Protein AF-A0A3S9P0Z6-F1 (afdb_monomer_lite)

Structure (mmCIF, N/CA/C/O backbone):
data_AF-A0A3S9P0Z6-F1
#
_entry.id   AF-A0A3S9P0Z6-F1
#
loop_
_atom_site.group_PDB
_atom_site.id
_atom_site.type_symbol
_atom_site.label_atom_id
_atom_site.label_alt_id
_atom_site.label_comp_id
_atom_site.label_asym_id
_atom_site.label_entity_id
_atom_site.label_seq_id
_atom_site.pdbx_PDB_ins_code
_atom_site.Cartn_x
_atom_site.Cartn_y
_atom_site.Cartn_z
_atom_site.occupancy
_atom_site.B_iso_or_equiv
_atom_site.auth_seq_id
_atom_site.auth_comp_id
_atom_site.auth_asym_id
_atom_site.auth_atom_id
_atom_site.pdbx_PDB_model_num
ATOM 1 N N . MET A 1 1 ? -30.992 -11.857 4.252 1.00 46.72 1 MET A N 1
ATOM 2 C CA . MET A 1 1 ? -29.713 -12.527 4.585 1.00 46.72 1 MET A CA 1
ATOM 3 C C . MET A 1 1 ? -29.341 -12.152 6.008 1.00 46.72 1 MET A C 1
ATOM 5 O O . MET A 1 1 ? -29.498 -10.990 6.354 1.00 46.72 1 MET A O 1
ATOM 9 N N . LYS A 1 2 ? -28.916 -13.111 6.837 1.00 59.09 2 LYS A N 1
ATOM 10 C CA . LYS A 1 2 ? -28.433 -12.831 8.198 1.00 59.09 2 LYS A CA 1
ATOM 11 C C . LYS A 1 2 ? -27.080 -12.110 8.064 1.00 59.09 2 LYS A C 1
ATOM 13 O O . LYS A 1 2 ? -26.206 -12.653 7.391 1.00 59.09 2 LYS A O 1
ATOM 18 N N . ARG A 1 3 ? -26.942 -10.884 8.590 1.00 75.12 3 ARG A N 1
ATOM 19 C CA . ARG A 1 3 ? -25.636 -10.195 8.650 1.00 75.12 3 ARG A CA 1
ATOM 20 C C . ARG A 1 3 ? -24.713 -11.039 9.544 1.00 75.12 3 ARG A C 1
ATOM 22 O O . ARG A 1 3 ? -25.171 -11.514 10.582 1.00 75.12 3 ARG A O 1
ATOM 29 N N . LEU A 1 4 ? -23.486 -11.295 9.087 1.00 81.25 4 LEU A N 1
ATOM 30 C CA . LEU A 1 4 ? -22.470 -12.013 9.868 1.00 81.25 4 LEU A CA 1
ATOM 31 C C . LEU A 1 4 ? -22.015 -11.133 11.043 1.00 81.25 4 LEU A C 1
ATOM 33 O O . LEU A 1 4 ? -22.066 -9.906 10.930 1.00 81.25 4 LEU A O 1
ATOM 37 N N . SER A 1 5 ? -21.583 -11.738 12.151 1.00 88.69 5 SER A N 1
ATOM 38 C CA . SER A 1 5 ? -20.959 -10.992 13.255 1.00 88.69 5 SER A CA 1
ATOM 39 C C . SER A 1 5 ? -19.540 -10.532 12.890 1.00 88.69 5 SER A C 1
ATOM 41 O O . SER A 1 5 ? -18.918 -11.080 11.978 1.00 88.69 5 SER A O 1
ATOM 43 N N . ILE A 1 6 ? -18.998 -9.553 13.625 1.00 89.06 6 ILE A N 1
ATOM 44 C CA . ILE A 1 6 ? -17.610 -9.083 13.452 1.00 89.06 6 ILE A CA 1
ATOM 45 C C . ILE A 1 6 ? -16.616 -10.253 13.584 1.00 89.06 6 ILE A C 1
ATOM 47 O O . ILE A 1 6 ? -15.735 -10.414 12.745 1.00 89.06 6 ILE A O 1
ATOM 51 N N . GLU A 1 7 ? -16.808 -11.136 14.564 1.00 87.81 7 GLU A N 1
ATOM 52 C CA . GLU A 1 7 ? -15.971 -12.326 14.789 1.00 87.81 7 GLU A CA 1
ATOM 53 C C . GLU A 1 7 ? -15.993 -13.307 13.599 1.00 87.81 7 GLU A C 1
ATOM 55 O O . GLU A 1 7 ? -14.957 -13.840 13.179 1.00 87.81 7 GLU A O 1
ATOM 60 N N . GLU A 1 8 ? -17.173 -13.532 13.009 1.00 89.00 8 GLU A N 1
ATOM 61 C CA . GLU A 1 8 ? -17.331 -14.384 11.826 1.00 89.00 8 GLU A CA 1
ATOM 62 C C . GLU A 1 8 ? -16.650 -13.772 10.595 1.00 89.00 8 GLU A C 1
ATOM 64 O O . GLU A 1 8 ? -16.082 -14.501 9.772 1.00 89.00 8 GLU A O 1
ATOM 69 N N . LEU A 1 9 ? -16.704 -12.445 10.457 1.00 91.00 9 LEU A N 1
ATOM 70 C CA . LEU A 1 9 ? -16.040 -11.711 9.381 1.00 91.00 9 LEU A CA 1
ATOM 71 C C . LEU A 1 9 ? -14.514 -11.759 9.530 1.00 91.00 9 LEU A C 1
ATOM 73 O O . LEU A 1 9 ? -13.824 -12.059 8.552 1.00 91.00 9 LEU A O 1
ATOM 77 N N . LEU A 1 10 ? -13.993 -11.573 10.746 1.00 88.75 10 LEU A N 1
ATOM 78 C CA . LEU A 1 10 ? -12.562 -11.676 11.053 1.00 88.75 10 LEU A CA 1
ATOM 79 C C . LEU A 1 10 ? -12.011 -13.074 10.768 1.00 88.75 10 LEU A C 1
ATOM 81 O O . LEU A 1 10 ? -10.985 -13.211 10.102 1.00 88.75 10 LEU A O 1
ATOM 85 N N . THR A 1 11 ? -12.730 -14.123 11.176 1.00 90.00 11 THR A N 1
ATOM 86 C CA . THR A 1 11 ? -12.340 -15.519 10.899 1.00 90.00 11 THR A CA 1
ATOM 87 C C . THR A 1 11 ? -12.231 -15.788 9.395 1.00 90.00 11 THR A C 1
ATOM 89 O O . THR A 1 11 ? -11.382 -16.556 8.940 1.00 90.00 11 THR A O 1
ATOM 92 N N . LYS A 1 12 ? -13.072 -15.119 8.599 1.00 90.44 12 LYS A N 1
ATOM 93 C CA . LYS A 1 12 ? -13.078 -15.203 7.134 1.00 90.44 12 LYS A CA 1
ATOM 94 C C . LYS A 1 12 ? -12.137 -14.200 6.457 1.00 90.44 12 LYS A C 1
ATOM 96 O O . LYS A 1 12 ? -12.118 -14.167 5.230 1.00 90.44 12 LYS A O 1
ATOM 101 N N . LYS A 1 13 ? -11.370 -13.411 7.221 1.00 89.38 13 LYS A N 1
ATOM 102 C CA . LYS A 1 13 ? -10.483 -12.339 6.732 1.00 89.38 13 LYS A CA 1
ATOM 103 C C . LYS A 1 13 ? -11.202 -11.310 5.851 1.00 89.38 13 LYS A C 1
ATOM 105 O O . LYS A 1 13 ? -10.623 -10.762 4.920 1.00 89.38 13 LYS A O 1
ATOM 110 N N . LYS A 1 14 ? -12.483 -11.061 6.128 1.00 91.25 14 LYS A N 1
ATOM 111 C CA . LYS A 1 14 ? -13.315 -10.089 5.407 1.00 91.25 14 LYS A CA 1
ATOM 112 C C . LYS A 1 14 ? -13.169 -8.703 6.036 1.00 91.25 14 LYS A C 1
ATOM 114 O O . LYS A 1 14 ? -14.124 -8.174 6.595 1.00 91.25 14 LYS A O 1
ATOM 119 N N . TYR A 1 15 ? -11.959 -8.149 5.985 1.00 93.25 15 TYR A N 1
ATOM 120 C CA . TYR A 1 15 ? -11.624 -6.899 6.676 1.00 93.25 15 TYR A CA 1
ATOM 121 C C . TYR A 1 15 ? -12.462 -5.710 6.187 1.00 93.25 15 TYR A C 1
ATOM 123 O O . TYR A 1 15 ? -12.941 -4.942 7.013 1.00 93.25 15 TYR A O 1
ATOM 131 N N . ASP A 1 16 ? -12.733 -5.611 4.881 1.00 92.00 16 ASP A N 1
ATOM 132 C CA . ASP A 1 16 ? -13.570 -4.537 4.319 1.00 92.00 16 ASP A CA 1
ATOM 133 C C . ASP A 1 16 ? -15.003 -4.570 4.875 1.00 92.00 16 ASP A C 1
ATOM 135 O O . ASP A 1 16 ? -15.587 -3.535 5.181 1.00 92.00 16 ASP A O 1
ATOM 139 N N . GLU A 1 17 ? -15.569 -5.767 5.066 1.00 93.25 17 GLU A N 1
ATOM 140 C CA . GLU A 1 17 ? -16.905 -5.915 5.656 1.00 93.25 17 GLU A CA 1
ATOM 141 C C . GLU A 1 17 ? -16.910 -5.529 7.142 1.00 93.25 17 GLU A C 1
ATOM 143 O O . GLU A 1 17 ? -17.894 -4.963 7.610 1.00 93.25 17 GLU A O 1
ATOM 148 N N . VAL A 1 18 ? -15.826 -5.801 7.883 1.00 94.38 18 VAL A N 1
ATOM 149 C CA . VAL A 1 18 ? -15.688 -5.360 9.284 1.00 94.38 18 VAL A CA 1
ATOM 150 C C . VAL A 1 18 ? -15.632 -3.837 9.366 1.00 94.38 18 VAL A C 1
ATOM 152 O O . VAL A 1 18 ? -16.352 -3.254 10.173 1.00 94.38 18 VAL A O 1
ATOM 155 N N . ILE A 1 19 ? -14.824 -3.208 8.509 1.00 95.00 19 ILE A N 1
ATOM 156 C CA . ILE A 1 19 ? -14.682 -1.749 8.433 1.00 95.00 19 ILE A CA 1
ATOM 157 C C . ILE A 1 19 ? -16.044 -1.102 8.172 1.00 95.00 19 ILE A C 1
ATOM 159 O O . ILE A 1 19 ? -16.472 -0.277 8.971 1.00 95.00 19 ILE A O 1
ATOM 163 N N . ILE A 1 20 ? -16.777 -1.556 7.147 1.00 93.88 20 ILE A N 1
ATOM 164 C CA . ILE A 1 20 ? -18.112 -1.026 6.816 1.00 93.88 20 ILE A CA 1
ATOM 165 C C . ILE A 1 20 ? -19.078 -1.157 8.000 1.00 93.88 20 ILE A C 1
ATOM 167 O O . ILE A 1 20 ? -19.847 -0.242 8.280 1.00 93.88 20 ILE A O 1
ATOM 171 N N . VAL A 1 21 ? -19.067 -2.294 8.704 1.00 94.50 21 VAL A N 1
ATOM 172 C CA . VAL A 1 21 ? -19.956 -2.511 9.855 1.00 94.50 21 VAL A CA 1
ATOM 173 C C . VAL A 1 21 ? -19.647 -1.542 10.997 1.00 94.50 21 VAL A C 1
ATOM 175 O O . VAL A 1 21 ? -20.582 -1.045 11.622 1.00 94.50 21 VAL A O 1
ATOM 178 N N . LEU A 1 22 ? -18.370 -1.288 11.285 1.00 94.31 22 LEU A N 1
ATOM 179 C CA . LEU A 1 22 ? -17.960 -0.395 12.372 1.00 94.31 22 LEU A CA 1
ATOM 180 C C . LEU A 1 22 ? -18.148 1.083 12.001 1.00 94.31 22 LEU A C 1
ATOM 182 O O . LEU A 1 22 ? -18.655 1.842 12.825 1.00 94.31 22 LEU A O 1
ATOM 186 N N . GLU A 1 23 ? -17.883 1.462 10.749 1.00 93.31 23 GLU A N 1
ATOM 187 C CA . GLU A 1 23 ? -18.211 2.786 10.199 1.00 93.31 23 GLU A CA 1
ATOM 188 C C . GLU A 1 23 ? -19.712 3.078 10.287 1.00 93.31 23 GLU A C 1
ATOM 190 O O . GLU A 1 23 ? -20.112 4.083 10.872 1.00 93.31 23 GLU A O 1
ATOM 195 N N . GLU A 1 24 ? -20.564 2.153 9.820 1.00 92.94 24 GLU A N 1
ATOM 196 C CA . GLU A 1 24 ? -22.025 2.301 9.891 1.00 92.94 24 GLU A CA 1
ATOM 197 C C . GLU A 1 24 ? -22.537 2.498 11.327 1.00 92.94 24 GLU A C 1
ATOM 199 O O . GLU A 1 24 ? -23.604 3.088 11.515 1.00 92.94 24 GLU A O 1
ATOM 204 N N . ARG A 1 25 ? -21.844 1.947 12.332 1.00 91.69 25 ARG A N 1
ATOM 205 C CA . ARG A 1 25 ? -22.223 2.084 13.745 1.00 91.69 25 ARG A CA 1
ATOM 206 C C . ARG A 1 25 ? -21.879 3.464 14.277 1.00 91.69 25 ARG A C 1
ATOM 208 O O . ARG A 1 25 ? -22.750 4.100 14.869 1.00 91.69 25 ARG A O 1
ATOM 215 N N . VAL A 1 26 ? -20.667 3.951 14.012 1.00 89.31 26 VAL A N 1
ATOM 216 C CA . VAL A 1 26 ? -20.268 5.316 14.384 1.00 89.31 26 VAL A CA 1
ATOM 217 C C . VAL A 1 26 ? -21.158 6.352 13.693 1.00 89.31 26 VAL A C 1
ATOM 219 O O . VAL A 1 26 ? -21.658 7.256 14.359 1.00 89.31 26 VAL A O 1
ATOM 222 N N . ASP A 1 27 ? -21.467 6.169 12.406 1.00 89.38 27 ASP A N 1
ATOM 223 C CA . ASP A 1 27 ? -22.361 7.060 11.646 1.00 89.38 27 ASP A CA 1
ATOM 224 C C . ASP A 1 27 ? -23.789 7.117 12.216 1.00 89.38 27 ASP A C 1
ATOM 226 O O . ASP A 1 27 ? -24.501 8.113 12.064 1.00 89.38 27 ASP A O 1
ATOM 230 N N . LYS A 1 28 ? -24.227 6.046 12.885 1.00 92.44 28 LYS A N 1
ATOM 231 C CA . LYS A 1 28 ? -25.521 5.967 13.582 1.00 92.44 28 LYS A CA 1
ATOM 232 C C . LYS A 1 28 ? -25.440 6.379 15.050 1.00 92.44 28 LYS A C 1
ATOM 234 O O . LYS A 1 28 ? -26.447 6.265 15.750 1.00 92.44 28 LYS A O 1
ATOM 239 N N . PHE A 1 29 ? -24.289 6.873 15.505 1.00 86.75 29 PHE A N 1
ATOM 240 C CA . PHE A 1 29 ? -24.013 7.215 16.901 1.00 86.75 29 PHE A CA 1
ATOM 241 C C . PHE A 1 29 ? -24.215 6.030 17.861 1.00 86.75 29 PHE A C 1
ATOM 243 O O . PHE A 1 29 ? -24.577 6.210 19.025 1.00 86.75 29 PHE A O 1
ATOM 250 N N . GLU A 1 30 ? -24.016 4.803 17.374 1.00 90.25 30 GLU A N 1
ATOM 251 C CA . GLU A 1 30 ? -23.982 3.615 18.220 1.00 90.25 30 GLU A CA 1
ATOM 252 C C . GLU A 1 30 ? -22.643 3.552 18.965 1.00 90.25 30 GLU A C 1
ATOM 254 O O . GLU A 1 30 ? -21.597 3.900 18.420 1.00 90.25 30 GLU A O 1
ATOM 259 N N . THR A 1 31 ? -22.662 3.081 20.214 1.00 87.00 31 THR A N 1
ATOM 260 C CA . THR A 1 31 ? -21.440 2.930 21.010 1.00 87.00 31 THR A CA 1
ATOM 261 C C . THR A 1 31 ? -20.522 1.888 20.376 1.00 87.00 31 THR A C 1
ATOM 263 O O . THR A 1 31 ? -20.958 0.765 20.113 1.00 87.00 31 THR A O 1
ATOM 266 N N . VAL A 1 32 ? -19.258 2.251 20.171 1.00 90.50 32 VAL A N 1
ATOM 267 C CA . VAL A 1 32 ? -18.161 1.362 19.772 1.00 90.50 32 VAL A CA 1
ATOM 268 C C . VAL A 1 32 ? -17.174 1.340 20.932 1.00 90.50 32 VAL A C 1
ATOM 270 O O . VAL A 1 32 ? -16.767 2.397 21.404 1.00 90.50 32 VAL A O 1
ATOM 273 N N . ASN A 1 33 ? -16.858 0.158 21.455 1.00 91.38 33 ASN A N 1
ATOM 274 C CA . ASN A 1 33 ? -15.933 0.043 22.589 1.00 91.38 33 ASN A CA 1
ATOM 275 C C . ASN A 1 33 ? -14.467 -0.012 22.118 1.00 91.38 33 ASN A C 1
ATOM 277 O O . ASN A 1 33 ? -14.196 -0.161 20.924 1.00 91.38 33 ASN A O 1
ATOM 281 N N . LEU A 1 34 ? -13.512 0.075 23.051 1.00 91.69 34 LEU A N 1
ATOM 282 C CA . LEU A 1 34 ? -12.088 0.020 22.710 1.00 91.69 34 LEU A CA 1
ATOM 283 C C . LEU A 1 34 ? -11.703 -1.235 21.917 1.00 91.69 34 LEU A C 1
ATOM 285 O O . LEU A 1 34 ? -10.975 -1.127 20.937 1.00 91.69 34 LEU A O 1
ATOM 289 N N . GLU A 1 35 ? -12.188 -2.420 22.293 1.00 92.81 35 GLU A N 1
ATOM 290 C CA . GLU A 1 35 ? -11.864 -3.662 21.577 1.00 92.81 35 GLU A CA 1
ATOM 291 C C . GLU A 1 35 ? -12.298 -3.594 20.104 1.00 92.81 35 GLU A C 1
ATOM 293 O O . GLU A 1 35 ? -11.546 -3.979 19.208 1.00 92.81 35 GLU A O 1
ATOM 298 N N . GLU A 1 36 ? -13.473 -3.030 19.837 1.00 94.00 36 GLU A N 1
ATOM 299 C CA . GLU A 1 36 ? -13.983 -2.818 18.487 1.00 94.00 36 GLU A CA 1
ATOM 300 C C . GLU A 1 36 ? -13.159 -1.779 17.713 1.00 94.00 36 GLU A C 1
ATOM 302 O O . GLU A 1 36 ? -12.860 -2.005 16.539 1.00 94.00 36 GLU A O 1
ATOM 307 N N . PHE A 1 37 ? -12.708 -0.695 18.353 1.00 95.44 37 PHE A N 1
ATOM 308 C CA . PHE A 1 37 ? -11.775 0.256 17.734 1.00 95.44 37 PHE A CA 1
ATOM 309 C C . PHE A 1 37 ? -10.425 -0.384 17.389 1.00 95.44 37 PHE A C 1
ATOM 311 O O . PHE A 1 37 ? -9.889 -0.153 16.304 1.00 95.44 37 PHE A O 1
ATOM 318 N N . LEU A 1 38 ? -9.885 -1.226 18.272 1.00 95.44 38 LEU A N 1
ATOM 319 C CA . LEU A 1 38 ? -8.632 -1.943 18.027 1.00 95.44 38 LEU A CA 1
ATOM 320 C C . LEU A 1 38 ? -8.776 -2.952 16.879 1.00 95.44 38 LEU A C 1
ATOM 322 O O . LEU A 1 38 ? -7.898 -3.048 16.019 1.00 95.44 38 LEU A O 1
ATOM 326 N N . ILE A 1 39 ? -9.905 -3.667 16.815 1.00 96.00 39 ILE A N 1
ATOM 327 C CA . ILE A 1 39 ? -10.247 -4.545 15.687 1.00 96.00 39 ILE A CA 1
ATOM 328 C C . ILE A 1 39 ? -10.315 -3.744 14.386 1.00 96.00 39 ILE A C 1
ATOM 330 O O . ILE A 1 39 ? -9.772 -4.172 13.363 1.00 96.00 39 ILE A O 1
ATOM 334 N N . TRP A 1 40 ? -10.968 -2.586 14.419 1.00 96.69 40 TRP A N 1
ATOM 335 C CA . TRP A 1 40 ? -11.121 -1.724 13.258 1.00 96.69 40 TRP A CA 1
ATOM 336 C C . TRP A 1 40 ? -9.769 -1.227 12.739 1.00 96.69 40 TRP A C 1
ATOM 338 O O . TRP A 1 40 ? -9.454 -1.410 11.560 1.00 96.69 40 TRP A O 1
ATOM 348 N N . ALA A 1 41 ? -8.924 -0.692 13.621 1.00 97.25 41 ALA A N 1
ATOM 349 C CA . ALA A 1 41 ? -7.575 -0.264 13.271 1.00 97.25 41 ALA A CA 1
ATOM 350 C C . ALA A 1 41 ? -6.732 -1.426 12.722 1.00 97.25 41 ALA A C 1
ATOM 352 O O . ALA A 1 41 ? -6.044 -1.273 11.712 1.00 97.25 41 ALA A O 1
ATOM 353 N N . SER A 1 42 ? -6.842 -2.619 13.316 1.00 96.94 42 SER A N 1
ATOM 354 C CA . SER A 1 42 ? -6.152 -3.810 12.813 1.00 96.94 42 SER A CA 1
ATOM 355 C C . SER A 1 42 ? -6.610 -4.193 11.403 1.00 96.94 42 SER A C 1
ATOM 357 O O . SER A 1 42 ? -5.787 -4.597 10.583 1.00 96.94 42 SER A O 1
ATOM 359 N N . CYS A 1 43 ? -7.893 -4.026 11.067 1.00 97.38 43 CYS A N 1
ATOM 360 C CA . CYS A 1 43 ? -8.383 -4.269 9.707 1.00 97.38 43 CYS A CA 1
ATOM 361 C C . CYS A 1 43 ? -7.716 -3.333 8.688 1.00 97.38 43 CYS A C 1
ATOM 363 O O . CYS A 1 43 ? -7.287 -3.802 7.633 1.00 97.38 43 CYS A O 1
ATOM 365 N N . TYR A 1 44 ? -7.569 -2.045 9.010 1.00 97.81 44 TYR A N 1
ATOM 366 C CA . TYR A 1 44 ? -6.840 -1.089 8.170 1.00 97.81 44 TYR A CA 1
ATOM 367 C C . TYR A 1 44 ? -5.349 -1.440 8.045 1.00 97.81 44 TYR A C 1
ATOM 369 O O . TYR A 1 44 ? -4.824 -1.526 6.933 1.00 97.81 44 TYR A O 1
ATOM 377 N N . GLU A 1 45 ? -4.691 -1.792 9.151 1.00 96.94 45 GLU A N 1
ATOM 378 C CA . GLU A 1 45 ? -3.301 -2.265 9.139 1.00 96.94 45 GLU A CA 1
ATOM 379 C C . GLU A 1 45 ? -3.123 -3.503 8.245 1.00 96.94 45 GLU A C 1
ATOM 381 O O . GLU A 1 45 ? -2.175 -3.576 7.461 1.00 96.94 45 GLU A O 1
ATOM 386 N N . LYS A 1 46 ? -4.034 -4.485 8.320 1.00 95.81 46 LYS A N 1
ATOM 387 C CA . LYS A 1 46 ? -3.967 -5.690 7.478 1.00 95.81 46 LYS A CA 1
ATOM 388 C C . LYS A 1 46 ? -4.106 -5.374 6.001 1.00 95.81 46 LYS A C 1
ATOM 390 O O . LYS A 1 46 ? -3.493 -6.086 5.212 1.00 95.81 46 LYS A O 1
ATOM 395 N N . ARG A 1 47 ? -4.833 -4.318 5.631 1.00 95.06 47 ARG A N 1
ATOM 396 C CA . ARG A 1 47 ? -4.920 -3.809 4.252 1.00 95.06 47 ARG A CA 1
ATOM 397 C C . ARG A 1 47 ? -3.669 -3.032 3.828 1.00 95.06 47 ARG A C 1
ATOM 399 O O . ARG A 1 47 ? -3.499 -2.782 2.644 1.00 95.06 47 ARG A O 1
ATOM 406 N N . GLY A 1 48 ? -2.777 -2.706 4.764 1.00 95.62 48 GLY A N 1
ATOM 407 C CA . GLY A 1 48 ? -1.590 -1.881 4.534 1.00 95.62 48 GLY A CA 1
ATOM 408 C C . GLY A 1 48 ? -1.850 -0.377 4.650 1.00 95.62 48 GLY A C 1
ATOM 409 O O . GLY A 1 48 ? -0.943 0.403 4.381 1.00 95.62 48 GLY A O 1
ATOM 410 N N . ASP A 1 49 ? -3.055 0.028 5.056 1.00 97.12 49 ASP A N 1
ATOM 411 C CA . ASP A 1 49 ? -3.452 1.428 5.214 1.00 97.12 49 ASP A CA 1
ATOM 412 C C . ASP A 1 49 ? -3.199 1.881 6.660 1.00 97.12 49 ASP A C 1
ATOM 414 O O . ASP A 1 49 ? -4.072 1.847 7.531 1.00 97.12 49 ASP A O 1
ATOM 418 N N . TYR A 1 50 ? -1.942 2.222 6.945 1.00 97.38 50 TYR A N 1
ATOM 419 C CA . TYR A 1 50 ? -1.522 2.612 8.293 1.00 97.38 50 TYR A CA 1
ATOM 420 C C . TYR A 1 50 ? -2.070 3.980 8.709 1.00 97.38 50 TYR A C 1
ATOM 422 O O . TYR A 1 50 ? -2.282 4.212 9.896 1.00 97.38 50 TYR A O 1
ATOM 430 N N . GLU A 1 51 ? -2.319 4.874 7.753 1.00 95.62 51 GLU A N 1
ATOM 431 C CA . GLU A 1 51 ? -2.842 6.212 8.027 1.00 95.62 51 GLU A CA 1
ATOM 432 C C . GLU A 1 51 ? -4.292 6.146 8.513 1.00 95.62 51 GLU A C 1
ATOM 434 O O . GLU A 1 51 ? -4.610 6.696 9.571 1.00 95.62 51 GLU A O 1
ATOM 439 N N . ALA A 1 52 ? -5.148 5.385 7.822 1.00 96.75 52 ALA A N 1
ATOM 440 C CA . ALA A 1 52 ? -6.514 5.152 8.277 1.00 96.75 52 ALA A CA 1
ATOM 441 C C . ALA A 1 52 ? -6.554 4.398 9.616 1.00 96.75 52 ALA A C 1
ATOM 443 O O . ALA A 1 52 ? -7.370 4.719 10.482 1.00 96.75 52 ALA A O 1
ATOM 444 N N . ALA A 1 53 ? -5.640 3.445 9.836 1.00 97.62 53 ALA A N 1
ATOM 445 C CA . ALA A 1 53 ? -5.536 2.746 11.116 1.00 97.62 53 ALA A CA 1
ATOM 446 C C . ALA A 1 53 ? -5.223 3.709 12.276 1.00 97.62 53 ALA A C 1
ATOM 448 O O . ALA A 1 53 ? -5.904 3.678 13.302 1.00 97.62 53 ALA A O 1
ATOM 449 N N . LEU A 1 54 ? -4.239 4.601 12.107 1.00 97.50 54 LEU A N 1
ATOM 450 C CA . LEU A 1 54 ? -3.901 5.622 13.105 1.00 97.50 54 LEU A CA 1
ATOM 451 C C . LEU A 1 54 ? -5.047 6.611 13.325 1.00 97.50 54 LEU A C 1
ATOM 453 O O . LEU A 1 54 ? -5.295 7.009 14.462 1.00 97.50 54 LEU A O 1
ATOM 457 N N . HIS A 1 55 ? -5.776 6.972 12.268 1.00 96.12 55 HIS A N 1
ATOM 458 C CA . HIS A 1 55 ? -6.958 7.820 12.387 1.00 96.12 55 HIS A CA 1
ATOM 459 C C . HIS A 1 55 ? -8.039 7.165 13.261 1.00 96.12 55 HIS A C 1
ATOM 461 O O . HIS A 1 55 ? -8.548 7.803 14.181 1.00 96.12 55 HIS A O 1
ATOM 467 N N . VAL A 1 56 ? -8.338 5.879 13.059 1.00 96.12 56 VAL A N 1
ATOM 468 C CA . VAL A 1 56 ? -9.290 5.140 13.908 1.00 96.12 56 VAL A CA 1
ATOM 469 C C . VAL A 1 56 ? -8.837 5.109 15.370 1.00 96.12 56 VAL A C 1
ATOM 471 O O . VAL A 1 56 ? -9.633 5.398 16.262 1.00 96.12 56 VAL A O 1
ATOM 474 N N . LEU A 1 57 ? -7.557 4.828 15.632 1.00 95.81 57 LEU A N 1
ATOM 475 C CA . LEU A 1 57 ? -7.029 4.849 17.001 1.00 95.81 57 LEU A CA 1
ATOM 476 C C . LEU A 1 57 ? -7.087 6.254 17.625 1.00 95.81 57 LEU A C 1
ATOM 478 O O . LEU A 1 57 ? -7.354 6.384 18.815 1.00 95.81 57 LEU A O 1
ATOM 482 N N . SER A 1 58 ? -6.910 7.313 16.828 1.00 94.12 58 SER A N 1
ATOM 483 C CA . SER A 1 58 ? -7.056 8.696 17.300 1.00 94.12 58 SER A CA 1
ATOM 484 C C . SER A 1 58 ? -8.482 9.028 17.756 1.00 94.12 58 SER A C 1
ATOM 486 O O . SER A 1 58 ? -8.655 9.775 18.716 1.00 94.12 58 SER A O 1
ATOM 488 N N . ILE A 1 59 ? -9.498 8.426 17.127 1.00 92.06 59 ILE A N 1
ATOM 489 C CA . ILE A 1 59 ? -10.898 8.540 17.562 1.00 92.06 59 ILE A CA 1
ATOM 490 C C . ILE A 1 59 ? -11.099 7.786 18.879 1.00 92.06 59 ILE A C 1
ATOM 492 O O . ILE A 1 59 ? -11.749 8.310 19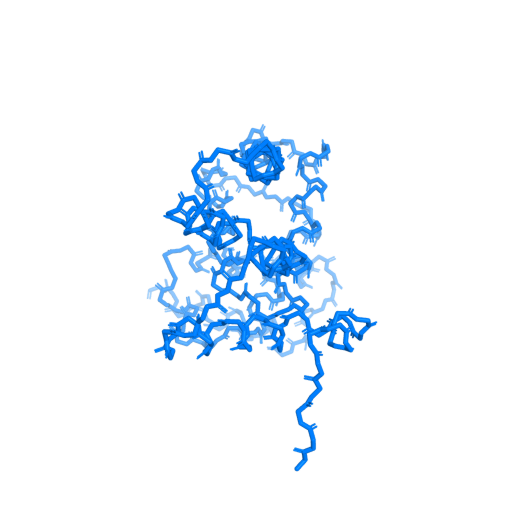.778 1.00 92.06 59 ILE A O 1
ATOM 496 N N . ALA A 1 60 ? -10.500 6.601 19.031 1.00 91.06 60 ALA A N 1
ATOM 497 C CA . ALA A 1 60 ? -10.609 5.813 20.259 1.00 91.06 60 ALA A CA 1
ATOM 498 C C . ALA A 1 60 ? -10.105 6.575 21.502 1.00 91.06 60 ALA A C 1
ATOM 500 O O . ALA A 1 60 ? -10.689 6.440 22.575 1.00 91.06 60 ALA A O 1
ATOM 501 N N . TYR A 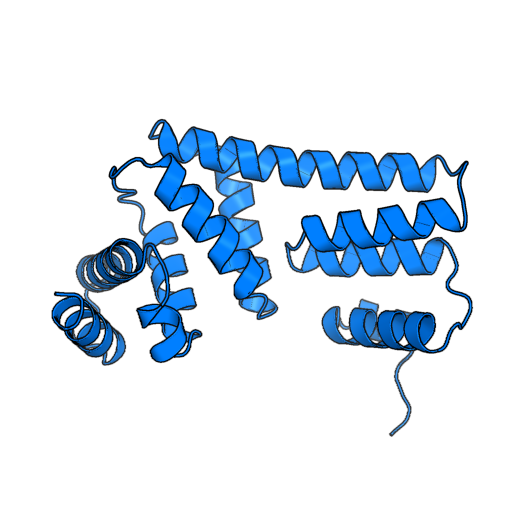1 61 ? -9.096 7.444 21.359 1.00 89.81 61 TYR A N 1
ATOM 502 C CA . TYR A 1 61 ? -8.623 8.312 22.449 1.00 89.81 61 TYR A CA 1
ATOM 503 C C . TYR A 1 61 ? -9.665 9.324 22.947 1.00 89.81 61 TYR A C 1
ATOM 505 O O . TYR A 1 61 ? -9.544 9.809 24.074 1.00 89.81 61 TYR A O 1
ATOM 513 N N . LEU A 1 62 ? -10.670 9.668 22.134 1.00 83.81 62 LEU A N 1
ATOM 514 C CA . LEU A 1 62 ? -11.769 10.540 22.563 1.00 83.81 62 LEU A CA 1
ATOM 515 C C . LEU A 1 62 ? -12.710 9.823 23.538 1.00 83.81 62 LEU A C 1
ATOM 517 O O . LEU A 1 62 ? -13.294 10.472 24.404 1.00 83.81 62 LEU A O 1
ATOM 521 N N . GLU A 1 63 ? -12.825 8.501 23.409 1.00 77.38 63 GLU A N 1
ATOM 522 C CA . GLU A 1 63 ? -13.682 7.658 24.243 1.00 77.38 63 GLU A CA 1
ATOM 523 C C . GLU A 1 63 ? -12.915 7.092 25.455 1.00 77.38 63 GLU A C 1
ATOM 525 O O . GLU A 1 63 ? -13.467 7.009 26.553 1.00 77.38 63 GLU A O 1
ATOM 530 N N . GLU A 1 64 ? -11.626 6.756 25.294 1.00 76.94 64 GLU A N 1
ATOM 531 C CA . GLU A 1 64 ? -10.781 6.148 26.334 1.00 76.94 64 GLU A CA 1
ATOM 532 C C . GLU A 1 64 ? -9.362 6.759 26.384 1.00 76.94 64 GLU A C 1
ATOM 534 O O . GLU A 1 64 ? -8.406 6.239 25.811 1.00 76.94 64 GLU A O 1
ATOM 539 N N . TYR A 1 65 ? -9.208 7.865 27.120 1.00 70.19 65 TYR A N 1
ATOM 540 C CA . TYR A 1 65 ? -7.976 8.675 27.162 1.00 70.19 65 TYR A CA 1
ATOM 541 C C . TYR A 1 65 ? -6.783 8.064 27.944 1.00 70.19 65 TYR A C 1
ATOM 543 O O . TYR A 1 65 ? -5.669 8.562 27.820 1.00 70.19 65 TYR A O 1
ATOM 551 N N . ASP A 1 66 ? -6.969 7.006 28.745 1.00 79.19 66 ASP A N 1
ATOM 552 C CA . ASP A 1 66 ? -5.926 6.459 29.647 1.00 79.19 66 ASP A CA 1
ATOM 553 C C . ASP A 1 66 ? -5.746 4.937 29.482 1.00 79.19 66 ASP A C 1
ATOM 555 O O . ASP A 1 66 ? -5.781 4.159 30.439 1.00 79.19 66 ASP A O 1
ATOM 559 N N . SER A 1 67 ? -5.627 4.491 28.229 1.00 90.25 67 SER A N 1
ATOM 560 C CA . SER A 1 67 ? -5.461 3.078 27.886 1.00 90.25 67 SER A CA 1
ATOM 561 C C . SER A 1 67 ? -4.042 2.780 27.404 1.00 90.25 67 SER A C 1
ATOM 563 O O . SER A 1 67 ? -3.680 3.055 26.264 1.00 90.25 67 SER A O 1
ATOM 565 N N . ILE A 1 68 ? -3.262 2.092 28.246 1.00 90.75 68 ILE A N 1
ATOM 566 C CA . ILE A 1 68 ? -1.920 1.585 27.892 1.00 90.75 68 ILE A CA 1
ATOM 567 C C . ILE A 1 68 ? -1.976 0.686 26.646 1.00 90.75 68 ILE A C 1
ATOM 569 O O . ILE A 1 68 ? -1.036 0.633 25.854 1.00 90.75 68 ILE A O 1
ATOM 573 N N . GLN A 1 69 ? -3.069 -0.062 26.471 1.00 93.38 69 GLN A N 1
ATOM 574 C CA . GLN A 1 69 ? -3.249 -0.905 25.293 1.00 93.38 69 GLN A CA 1
ATOM 575 C C . GLN A 1 69 ? -3.381 -0.062 24.022 1.00 93.38 69 GLN A C 1
ATOM 577 O O . GLN A 1 69 ? -2.773 -0.405 23.010 1.00 93.38 69 GLN A O 1
ATOM 582 N N . LEU A 1 70 ? -4.141 1.035 24.087 1.00 94.12 70 LEU A N 1
ATOM 583 C CA . LEU A 1 70 ? -4.301 1.965 22.975 1.00 94.12 70 LEU A CA 1
ATOM 584 C C . LEU A 1 70 ? -2.969 2.639 22.619 1.00 94.12 70 LEU A C 1
ATOM 586 O O . LEU A 1 70 ? -2.603 2.644 21.446 1.00 94.12 70 LEU A O 1
ATOM 590 N N . ASP A 1 71 ? -2.210 3.095 23.621 1.00 94.06 71 ASP A N 1
ATOM 591 C CA . ASP A 1 71 ? -0.875 3.684 23.431 1.00 94.06 71 ASP A CA 1
ATOM 592 C C . ASP A 1 71 ? 0.077 2.734 22.706 1.00 94.06 71 ASP A C 1
ATOM 594 O O . ASP A 1 71 ? 0.701 3.097 21.708 1.00 94.06 71 ASP A O 1
ATOM 598 N N . ASN A 1 72 ? 0.145 1.485 23.170 1.00 95.38 72 ASN A N 1
ATOM 599 C CA . ASN A 1 72 ? 1.024 0.483 22.577 1.00 95.38 72 ASN A CA 1
ATOM 600 C C . ASN A 1 72 ? 0.656 0.181 21.117 1.00 95.38 72 ASN A C 1
ATOM 602 O O . ASN A 1 72 ? 1.547 0.041 20.278 1.00 95.38 72 ASN A O 1
ATOM 606 N N . GLU A 1 73 ? -0.637 0.070 20.800 1.00 96.62 73 GLU A N 1
ATOM 607 C CA . GLU A 1 73 ? -1.074 -0.181 19.424 1.00 96.62 73 GLU A CA 1
ATOM 608 C C . GLU A 1 73 ? -0.860 1.037 18.520 1.00 96.62 73 GLU A C 1
ATOM 610 O O . GLU A 1 73 ? -0.405 0.876 17.384 1.00 96.62 73 GLU A O 1
ATOM 615 N N . PHE A 1 74 ? -1.103 2.249 19.023 1.00 96.81 74 PHE A N 1
ATOM 616 C CA . PHE A 1 74 ? -0.847 3.481 18.280 1.00 96.81 74 PHE A CA 1
ATOM 617 C C . PHE A 1 74 ? 0.638 3.618 17.931 1.00 96.81 74 PHE A C 1
ATOM 619 O O . PHE A 1 74 ? 0.990 3.802 16.762 1.00 96.81 74 PHE A O 1
ATOM 626 N N . ASP A 1 75 ? 1.523 3.451 18.916 1.00 97.19 75 ASP A N 1
ATOM 627 C CA . ASP A 1 75 ? 2.969 3.517 18.709 1.00 97.19 75 ASP A CA 1
ATOM 628 C C . ASP A 1 75 ? 3.458 2.426 17.749 1.00 97.19 75 ASP A C 1
ATOM 630 O O . ASP A 1 75 ? 4.265 2.704 16.858 1.00 97.19 75 ASP A O 1
ATOM 634 N N . ARG A 1 76 ? 2.934 1.198 17.860 1.00 97.69 76 ARG A N 1
ATOM 635 C CA . ARG A 1 76 ? 3.294 0.092 16.963 1.00 97.69 76 ARG A CA 1
ATOM 636 C C . ARG A 1 76 ? 2.947 0.400 15.506 1.00 97.69 76 ARG A C 1
ATOM 638 O O . ARG A 1 76 ? 3.782 0.178 14.626 1.00 97.69 76 ARG A O 1
ATOM 645 N N . ILE A 1 77 ? 1.736 0.892 15.235 1.00 97.94 77 ILE A N 1
ATOM 646 C CA . ILE A 1 77 ? 1.318 1.237 13.867 1.00 97.94 77 ILE A CA 1
ATOM 647 C C . ILE A 1 77 ? 2.097 2.454 13.360 1.00 97.94 77 ILE A C 1
ATOM 649 O O . ILE A 1 77 ? 2.542 2.448 12.210 1.00 97.94 77 ILE A O 1
ATOM 653 N N . ARG A 1 78 ? 2.359 3.452 14.215 1.00 97.81 78 ARG A N 1
ATOM 654 C CA . ARG A 1 78 ? 3.193 4.606 13.853 1.00 97.81 78 ARG A CA 1
ATOM 655 C C . ARG A 1 78 ? 4.590 4.165 13.423 1.00 97.81 78 ARG A C 1
ATOM 657 O O . ARG A 1 78 ? 5.060 4.593 12.374 1.00 97.81 78 ARG A O 1
ATOM 664 N N . THR A 1 79 ? 5.223 3.252 14.158 1.00 98.06 79 THR A N 1
ATOM 665 C CA . THR A 1 79 ? 6.529 2.697 13.775 1.00 98.06 79 THR A CA 1
ATOM 666 C C . THR A 1 79 ? 6.479 1.958 12.434 1.00 98.06 79 THR A C 1
ATOM 668 O O . THR A 1 79 ? 7.418 2.064 11.647 1.00 98.06 79 THR A O 1
ATOM 671 N N . LEU A 1 80 ? 5.399 1.235 12.118 1.00 97.38 80 LEU A N 1
ATOM 672 C CA . LEU A 1 80 ? 5.245 0.615 10.794 1.00 97.38 80 LEU A CA 1
ATOM 673 C C . LEU A 1 80 ? 5.177 1.664 9.676 1.00 97.38 80 LEU A C 1
ATOM 675 O O . LEU A 1 80 ? 5.869 1.516 8.668 1.00 97.38 80 LEU A O 1
ATOM 679 N N . GLN A 1 81 ? 4.401 2.734 9.868 1.00 97.50 81 GLN A N 1
ATOM 680 C CA . GLN A 1 81 ? 4.310 3.838 8.909 1.00 97.50 81 GLN A CA 1
ATOM 681 C C . GLN A 1 81 ? 5.661 4.554 8.738 1.00 97.50 81 GLN A C 1
ATOM 683 O O . GLN A 1 81 ? 6.093 4.817 7.615 1.00 97.50 81 GLN A O 1
ATOM 688 N N . GLU A 1 82 ? 6.372 4.816 9.836 1.00 97.69 82 GLU A N 1
ATOM 689 C CA . GLU A 1 82 ? 7.721 5.386 9.813 1.00 97.69 82 GLU A CA 1
ATOM 690 C C . GLU A 1 82 ? 8.695 4.490 9.042 1.00 97.69 82 GLU A C 1
ATOM 692 O O . GLU A 1 82 ? 9.449 4.989 8.209 1.00 97.69 82 GLU A O 1
ATOM 697 N N . ASN A 1 83 ? 8.644 3.171 9.243 1.00 98.06 83 ASN A N 1
ATOM 698 C CA . ASN A 1 83 ? 9.492 2.223 8.521 1.00 98.06 83 ASN A CA 1
ATOM 699 C C . ASN A 1 83 ? 9.187 2.196 7.016 1.00 98.06 83 ASN A C 1
ATOM 701 O O . ASN A 1 83 ? 10.116 2.107 6.215 1.00 98.06 83 ASN A O 1
ATOM 705 N N . VAL A 1 84 ? 7.918 2.325 6.607 1.00 97.69 84 VAL A N 1
ATOM 706 C CA . VAL A 1 84 ? 7.568 2.519 5.188 1.00 97.69 84 VAL A CA 1
ATOM 707 C C . VAL A 1 84 ? 8.219 3.793 4.651 1.00 97.69 84 VAL A C 1
ATOM 709 O O . VAL A 1 84 ? 8.908 3.739 3.634 1.00 97.69 84 VAL A O 1
ATOM 712 N N . ASN A 1 85 ? 8.092 4.914 5.363 1.00 97.56 85 ASN A N 1
ATOM 713 C CA . ASN A 1 85 ? 8.691 6.188 4.957 1.00 97.56 85 ASN A CA 1
ATOM 714 C C . ASN A 1 85 ? 10.224 6.112 4.869 1.00 97.56 85 ASN A C 1
ATOM 716 O O . ASN A 1 85 ? 10.818 6.634 3.925 1.00 97.56 85 ASN A O 1
ATOM 720 N N . GLN A 1 86 ? 10.879 5.411 5.798 1.00 98.19 86 GLN A N 1
ATOM 721 C CA . GLN A 1 86 ? 12.321 5.165 5.730 1.00 98.19 86 GLN A CA 1
ATOM 722 C C . GLN A 1 86 ? 12.700 4.325 4.510 1.00 98.19 86 GLN A C 1
ATOM 724 O O . GLN A 1 86 ? 13.676 4.639 3.832 1.00 98.19 86 GLN A O 1
ATOM 729 N N . GLY A 1 87 ? 11.912 3.306 4.166 1.00 97.81 87 GLY A N 1
ATOM 730 C CA . GLY A 1 87 ? 12.127 2.533 2.945 1.00 97.81 87 GLY A CA 1
ATOM 731 C C . GLY A 1 87 ? 12.024 3.397 1.684 1.00 97.81 87 GLY A C 1
ATOM 732 O O . GLY A 1 87 ? 12.810 3.220 0.756 1.00 97.81 87 GLY A O 1
ATOM 733 N N . ILE A 1 88 ? 11.105 4.370 1.657 1.00 97.75 88 ILE A N 1
ATOM 734 C CA . ILE A 1 88 ? 10.948 5.313 0.541 1.00 97.75 88 ILE A CA 1
ATOM 735 C C . ILE A 1 88 ? 12.201 6.188 0.416 1.00 97.75 88 ILE A C 1
ATOM 737 O O . ILE A 1 88 ? 12.729 6.365 -0.684 1.00 97.75 88 ILE A O 1
ATOM 741 N N . ILE A 1 89 ? 12.718 6.688 1.542 1.00 97.50 89 ILE A N 1
ATOM 742 C CA . ILE A 1 89 ? 13.963 7.464 1.586 1.00 97.50 89 ILE A CA 1
ATOM 743 C C . ILE A 1 89 ? 15.133 6.637 1.045 1.00 97.50 89 ILE A C 1
ATOM 745 O O . ILE A 1 89 ? 15.826 7.105 0.140 1.00 97.50 89 ILE A O 1
ATOM 749 N N . GLN A 1 90 ? 15.292 5.398 1.520 1.00 97.19 90 GLN A N 1
ATOM 750 C CA . GLN A 1 90 ? 16.338 4.471 1.076 1.00 97.19 90 GLN A CA 1
ATOM 751 C C . GLN A 1 90 ? 16.260 4.177 -0.433 1.00 97.19 90 GLN A C 1
ATOM 753 O O . GLN A 1 90 ? 17.293 4.142 -1.103 1.00 97.19 90 GLN A O 1
ATOM 758 N N . LEU A 1 91 ? 15.053 4.014 -0.995 1.00 96.44 91 LEU A N 1
ATOM 759 C CA . LEU A 1 91 ? 14.869 3.873 -2.447 1.00 96.44 91 LEU A CA 1
ATOM 760 C C . LEU A 1 91 ? 15.387 5.108 -3.200 1.00 96.44 91 LEU A C 1
ATOM 762 O O . LEU A 1 91 ? 16.058 4.963 -4.221 1.00 96.44 91 LEU A O 1
ATOM 766 N N . GLY A 1 92 ? 15.129 6.317 -2.690 1.00 94.81 92 GLY A N 1
ATOM 767 C CA 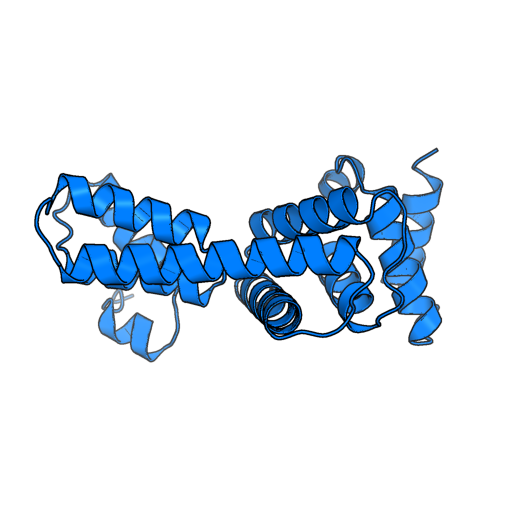. GLY A 1 92 ? 15.669 7.559 -3.261 1.00 94.81 92 GLY A CA 1
ATOM 768 C C . GLY A 1 92 ? 17.190 7.673 -3.196 1.00 94.81 92 GLY A C 1
ATOM 769 O O . GLY A 1 92 ? 17.803 8.263 -4.084 1.00 94.81 92 GLY A O 1
ATOM 770 N N . GLU A 1 93 ? 17.804 7.075 -2.176 1.00 94.94 93 GLU A N 1
ATOM 771 C CA . GLU A 1 93 ? 19.261 6.963 -2.022 1.00 94.94 93 GLU A CA 1
ATOM 772 C C . GLU A 1 93 ? 19.877 5.874 -2.919 1.00 94.94 93 GLU A C 1
ATOM 774 O O . GLU A 1 93 ? 21.100 5.748 -2.997 1.00 94.94 93 GLU A O 1
ATOM 779 N N . GLY A 1 94 ? 19.046 5.108 -3.634 1.00 93.69 94 GLY A N 1
ATOM 780 C CA . GLY A 1 94 ? 19.468 4.074 -4.577 1.00 93.69 94 GLY A CA 1
ATOM 781 C C . GLY A 1 94 ? 19.617 2.682 -3.964 1.00 93.69 94 GLY A C 1
ATOM 782 O O . GLY A 1 94 ? 20.092 1.772 -4.647 1.00 93.69 94 GLY A O 1
ATOM 783 N N . LEU A 1 95 ? 19.210 2.476 -2.707 1.00 95.38 95 LEU A N 1
ATOM 784 C CA . LEU A 1 95 ? 19.126 1.134 -2.137 1.00 95.38 95 LEU A CA 1
ATOM 785 C C . LEU A 1 95 ? 17.939 0.398 -2.760 1.00 95.38 95 LEU A C 1
ATOM 787 O O . LEU A 1 95 ? 16.851 0.948 -2.880 1.00 95.38 95 LEU A O 1
ATOM 791 N N . THR A 1 96 ? 18.120 -0.874 -3.107 1.00 92.06 96 THR A N 1
ATOM 792 C CA . THR A 1 96 ? 17.044 -1.716 -3.664 1.00 92.06 96 THR A CA 1
ATOM 793 C C . THR A 1 96 ? 16.644 -2.875 -2.748 1.00 92.06 96 THR A C 1
ATOM 795 O O . THR A 1 96 ? 15.677 -3.596 -3.025 1.00 92.06 96 THR A O 1
ATOM 798 N N . SER A 1 97 ? 17.346 -3.041 -1.622 1.00 93.50 97 SER A N 1
ATOM 799 C CA . SER A 1 97 ? 17.106 -4.100 -0.642 1.00 93.50 97 SER A CA 1
ATOM 800 C C . SER A 1 97 ? 17.373 -3.642 0.792 1.00 93.50 97 SER A C 1
ATOM 802 O O . SER A 1 97 ? 18.480 -3.213 1.109 1.00 93.50 97 SER A O 1
ATOM 804 N N . SER A 1 98 ? 16.375 -3.811 1.655 1.00 96.94 98 SER A N 1
ATOM 805 C CA . SER A 1 98 ? 16.430 -3.638 3.111 1.00 96.94 98 SER A CA 1
ATOM 806 C C . SER A 1 98 ? 15.168 -4.249 3.735 1.00 96.94 98 SER A C 1
ATOM 808 O O . SER A 1 98 ? 14.280 -4.731 3.013 1.00 96.94 98 SER A O 1
ATOM 810 N N . ASN A 1 99 ? 15.064 -4.229 5.065 1.00 97.81 99 ASN A N 1
ATOM 811 C CA . ASN A 1 99 ? 13.831 -4.625 5.747 1.00 97.81 99 ASN A CA 1
ATOM 812 C C . ASN A 1 99 ? 12.700 -3.637 5.443 1.00 97.81 99 ASN A C 1
ATOM 814 O O . ASN A 1 99 ? 11.580 -4.058 5.164 1.00 97.81 99 ASN A O 1
ATOM 818 N N . GLU A 1 100 ? 13.006 -2.343 5.400 1.00 98.12 100 GLU A N 1
ATOM 819 C CA . GLU A 1 100 ? 12.046 -1.276 5.120 1.00 98.12 100 GLU A CA 1
ATOM 820 C C . GLU A 1 100 ? 11.532 -1.348 3.672 1.00 98.12 100 GLU A C 1
ATOM 822 O O . GLU A 1 100 ? 10.334 -1.252 3.419 1.00 98.12 100 GLU A O 1
ATOM 827 N N . ILE A 1 101 ? 12.408 -1.638 2.705 1.00 97.12 101 ILE A N 1
ATOM 828 C CA . ILE A 1 101 ? 12.009 -1.865 1.306 1.00 97.12 101 ILE A CA 1
ATOM 829 C C . ILE A 1 101 ? 11.184 -3.153 1.171 1.00 97.12 101 ILE A C 1
ATOM 831 O O . ILE A 1 101 ? 10.266 -3.231 0.354 1.00 97.12 101 ILE A O 1
ATOM 835 N N . SER A 1 102 ? 11.485 -4.180 1.968 1.00 97.31 102 SER A N 1
ATOM 836 C CA . SER A 1 102 ? 10.674 -5.403 1.999 1.00 97.31 102 SER A CA 1
ATOM 837 C C . SER A 1 102 ? 9.284 -5.137 2.579 1.00 97.31 102 SER A C 1
ATOM 839 O O . SER A 1 102 ? 8.301 -5.660 2.050 1.00 97.31 102 SER A O 1
ATOM 841 N N . LEU A 1 103 ? 9.191 -4.272 3.595 1.00 97.25 103 LEU A N 1
ATOM 842 C CA . LEU A 1 103 ? 7.923 -3.804 4.143 1.00 97.25 103 LEU A CA 1
ATOM 843 C C . LEU A 1 103 ? 7.106 -3.080 3.066 1.00 97.25 103 LEU A C 1
ATOM 845 O O . LEU A 1 103 ? 5.978 -3.495 2.822 1.00 97.25 103 LEU A O 1
ATOM 849 N N . ILE A 1 104 ? 7.697 -2.135 2.321 1.00 97.31 104 ILE A N 1
ATOM 850 C CA . ILE A 1 104 ? 7.033 -1.461 1.184 1.00 97.31 104 ILE A CA 1
ATOM 851 C C . ILE A 1 104 ? 6.421 -2.468 0.205 1.00 97.31 104 ILE A C 1
ATOM 853 O O . ILE A 1 104 ? 5.258 -2.332 -0.173 1.00 97.31 104 ILE A O 1
ATOM 857 N N . LYS A 1 105 ? 7.173 -3.503 -0.194 1.00 96.06 105 LYS A N 1
ATOM 858 C CA . LYS A 1 105 ? 6.667 -4.546 -1.107 1.00 96.06 105 LYS A CA 1
ATOM 859 C C . LYS A 1 105 ? 5.435 -5.244 -0.532 1.00 96.06 105 LYS A C 1
ATOM 861 O O . LYS A 1 105 ? 4.455 -5.428 -1.251 1.00 96.06 105 LYS A O 1
ATOM 866 N N . SER A 1 106 ? 5.478 -5.627 0.746 1.00 96.62 106 SER A N 1
ATOM 867 C CA . SER A 1 106 ? 4.336 -6.267 1.409 1.00 96.62 106 SER A CA 1
ATOM 868 C C . SER A 1 106 ? 3.139 -5.327 1.574 1.00 96.62 106 SER A C 1
ATOM 870 O O . SER A 1 106 ? 2.008 -5.760 1.362 1.00 96.62 106 SER A O 1
ATOM 872 N N . THR A 1 107 ? 3.376 -4.045 1.868 1.00 97.44 107 THR A N 1
ATOM 873 C CA . THR A 1 107 ? 2.336 -3.018 1.982 1.00 97.44 107 THR A CA 1
ATOM 874 C C . THR A 1 107 ? 1.637 -2.818 0.642 1.00 97.44 107 THR A C 1
ATOM 876 O O . THR A 1 107 ? 0.419 -2.947 0.579 1.00 97.44 107 THR A O 1
ATOM 879 N N . PHE A 1 108 ? 2.381 -2.635 -0.454 1.00 96.62 108 PHE A N 1
ATOM 880 C CA . PHE A 1 108 ? 1.797 -2.554 -1.798 1.00 96.62 108 PHE A CA 1
ATOM 881 C C . PHE A 1 108 ? 0.990 -3.792 -2.169 1.00 96.62 108 PHE A C 1
ATOM 883 O O . PHE A 1 108 ? -0.099 -3.663 -2.720 1.00 96.62 108 PHE A O 1
ATOM 890 N N . GLN A 1 109 ? 1.515 -4.985 -1.884 1.00 94.69 109 GLN A N 1
ATOM 891 C CA . GLN A 1 109 ? 0.792 -6.219 -2.168 1.00 94.69 109 GLN A CA 1
ATOM 892 C C . GLN A 1 109 ? -0.545 -6.248 -1.420 1.00 94.69 109 GLN A C 1
ATOM 894 O O . GLN A 1 109 ? -1.571 -6.522 -2.036 1.00 94.69 109 GLN A O 1
ATOM 899 N N . SER A 1 110 ? -0.549 -5.894 -0.132 1.00 95.44 110 SER A N 1
ATOM 900 C CA . SER A 1 110 ? -1.785 -5.879 0.646 1.00 95.44 110 SER A CA 1
ATOM 901 C C . SER A 1 110 ? -2.779 -4.824 0.161 1.00 95.44 110 SER A C 1
ATOM 903 O O . SER A 1 110 ? -3.957 -5.139 -0.012 1.00 95.44 110 SER A O 1
ATOM 905 N N . LEU A 1 111 ? -2.314 -3.608 -0.138 1.00 96.06 111 LEU A N 1
ATOM 906 C CA . LEU A 1 111 ? -3.166 -2.538 -0.660 1.00 96.06 111 LEU A CA 1
ATOM 907 C C . LEU A 1 111 ? -3.826 -2.962 -1.979 1.00 96.06 111 LEU A C 1
ATOM 909 O O . LEU A 1 111 ? -5.027 -2.776 -2.162 1.00 96.06 111 LEU A O 1
ATOM 913 N N . LEU A 1 112 ? -3.066 -3.592 -2.880 1.00 93.19 112 LEU A N 1
ATOM 914 C CA . LEU A 1 112 ? -3.585 -4.098 -4.152 1.00 93.19 112 LEU A CA 1
ATOM 915 C C . LEU A 1 112 ? -4.583 -5.250 -3.960 1.00 93.19 112 LEU A C 1
ATOM 917 O O . LEU A 1 112 ? -5.621 -5.258 -4.622 1.00 93.19 112 LEU A O 1
ATOM 921 N N . ASP A 1 113 ? -4.304 -6.190 -3.053 1.00 92.00 113 ASP A N 1
ATOM 922 C CA . ASP A 1 113 ? -5.191 -7.327 -2.763 1.00 92.00 113 ASP A CA 1
ATOM 923 C C . ASP A 1 113 ? -6.532 -6.883 -2.157 1.00 92.00 113 ASP A C 1
ATOM 925 O O . ASP A 1 113 ? -7.562 -7.515 -2.401 1.00 92.00 113 ASP A O 1
ATOM 929 N N . HIS A 1 114 ? -6.537 -5.762 -1.429 1.00 92.06 114 HIS A N 1
ATOM 930 C CA . HIS A 1 114 ? -7.727 -5.172 -0.807 1.00 92.06 114 HIS A CA 1
ATOM 931 C C . HIS A 1 114 ? -8.285 -3.959 -1.573 1.00 92.06 114 HIS A C 1
ATOM 933 O O . HIS A 1 114 ? -9.112 -3.217 -1.045 1.00 92.06 114 HIS A O 1
ATOM 939 N N . ASN A 1 115 ? -7.868 -3.757 -2.829 1.00 92.62 115 ASN A N 1
ATOM 940 C CA . ASN A 1 115 ? -8.342 -2.684 -3.714 1.00 92.62 115 ASN A CA 1
ATOM 941 C C . ASN A 1 115 ? -8.191 -1.252 -3.149 1.00 92.62 115 ASN A C 1
ATOM 943 O O . ASN A 1 115 ? -8.958 -0.359 -3.512 1.00 92.62 115 ASN A O 1
ATOM 947 N N . VAL A 1 116 ? -7.206 -1.010 -2.282 1.00 93.69 116 VAL A N 1
ATOM 948 C CA . VAL A 1 116 ? -6.909 0.304 -1.685 1.00 93.69 116 VAL A CA 1
ATOM 949 C C . VAL A 1 116 ? -5.982 1.096 -2.611 1.00 93.69 116 VAL A C 1
ATOM 951 O O . VAL A 1 116 ? -4.803 1.319 -2.335 1.00 93.69 116 VAL A O 1
ATOM 954 N N . TYR A 1 117 ? -6.500 1.454 -3.786 1.00 92.19 117 TYR A N 1
ATOM 955 C CA . TYR A 1 117 ? -5.686 2.018 -4.866 1.00 92.19 117 TYR A CA 1
ATOM 956 C C . TYR A 1 117 ? -5.227 3.455 -4.615 1.00 92.19 117 TYR A C 1
ATOM 958 O O . TYR A 1 117 ? -4.149 3.816 -5.080 1.00 92.19 117 TYR A O 1
ATOM 966 N N . ASP A 1 118 ? -6.006 4.250 -3.882 1.00 91.25 118 ASP A N 1
ATOM 967 C CA . ASP A 1 118 ? -5.667 5.647 -3.592 1.00 91.25 118 ASP A CA 1
ATOM 968 C C . ASP A 1 118 ? -4.420 5.741 -2.704 1.00 91.25 118 ASP A C 1
ATOM 970 O O . ASP A 1 118 ? -3.479 6.466 -3.023 1.00 91.25 118 ASP A O 1
ATOM 974 N N . GLU A 1 119 ? -4.357 4.920 -1.655 1.00 94.50 119 GLU A N 1
ATOM 975 C CA . GLU A 1 119 ? -3.195 4.856 -0.765 1.00 94.50 119 GLU A CA 1
ATOM 976 C C . GLU A 1 119 ? -1.975 4.243 -1.468 1.00 94.50 119 GLU A C 1
ATOM 978 O O . GLU A 1 119 ? -0.854 4.739 -1.346 1.00 94.50 119 GLU A O 1
ATOM 983 N N . ALA A 1 120 ? -2.179 3.216 -2.301 1.00 95.69 120 ALA A N 1
ATOM 984 C CA . ALA A 1 120 ? -1.100 2.671 -3.122 1.00 95.69 120 ALA A CA 1
ATOM 985 C C . ALA A 1 120 ? -0.542 3.719 -4.105 1.00 95.69 120 ALA A C 1
ATOM 987 O O . ALA A 1 120 ? 0.671 3.797 -4.309 1.00 95.69 120 ALA A O 1
ATOM 988 N N . LEU A 1 121 ? -1.402 4.550 -4.700 1.00 93.88 121 LEU A N 1
ATOM 989 C CA . LEU A 1 121 ? -0.986 5.666 -5.549 1.00 93.88 121 LEU A CA 1
ATOM 990 C C . LEU A 1 121 ? -0.226 6.738 -4.769 1.00 93.88 121 LEU A C 1
ATOM 992 O O . LEU A 1 121 ? 0.769 7.248 -5.281 1.00 93.88 121 LEU A O 1
ATOM 996 N N . ARG A 1 122 ? -0.650 7.048 -3.542 1.00 94.31 122 ARG A N 1
ATOM 997 C CA . ARG A 1 122 ? 0.053 7.995 -2.673 1.00 94.31 122 ARG A CA 1
ATOM 998 C C . ARG A 1 122 ? 1.480 7.530 -2.389 1.00 94.31 122 ARG A C 1
ATOM 1000 O O . ARG A 1 122 ? 2.421 8.260 -2.686 1.00 94.31 122 ARG A O 1
ATOM 1007 N N . ILE A 1 123 ? 1.651 6.289 -1.926 1.00 95.88 123 ILE A N 1
ATOM 1008 C CA . ILE A 1 123 ? 2.980 5.706 -1.667 1.00 95.88 123 ILE A CA 1
ATOM 1009 C C . ILE A 1 123 ? 3.814 5.665 -2.955 1.00 95.88 123 ILE A C 1
ATOM 1011 O O . ILE A 1 123 ? 5.016 5.935 -2.937 1.00 95.88 123 ILE A O 1
ATOM 1015 N N . TRP A 1 124 ? 3.193 5.334 -4.091 1.00 95.75 124 TRP A N 1
ATOM 1016 C CA . TRP A 1 124 ? 3.866 5.360 -5.389 1.00 95.75 124 TRP A CA 1
ATOM 1017 C C . TRP A 1 124 ? 4.410 6.755 -5.709 1.00 95.75 124 TRP A C 1
ATOM 1019 O O . TRP A 1 124 ? 5.581 6.887 -6.070 1.00 95.75 124 TRP A O 1
ATOM 1029 N N . ASP A 1 125 ? 3.587 7.791 -5.564 1.00 94.25 125 ASP A N 1
ATOM 1030 C CA . ASP A 1 125 ? 3.990 9.171 -5.820 1.00 94.25 125 ASP A CA 1
ATOM 1031 C C . ASP A 1 125 ? 5.094 9.629 -4.860 1.00 94.25 125 ASP A C 1
ATOM 1033 O O . ASP A 1 125 ? 6.066 10.234 -5.321 1.00 94.25 125 ASP A O 1
ATOM 1037 N N . ASP A 1 126 ? 5.021 9.262 -3.580 1.00 95.56 126 ASP A N 1
ATOM 1038 C CA . ASP A 1 126 ? 6.068 9.544 -2.591 1.00 95.56 126 ASP A CA 1
ATOM 1039 C C . ASP A 1 126 ? 7.415 8.921 -3.008 1.00 95.56 126 ASP A C 1
ATOM 1041 O O . ASP A 1 126 ? 8.454 9.591 -2.976 1.00 95.56 126 ASP A O 1
ATOM 1045 N N . ILE A 1 127 ? 7.410 7.678 -3.511 1.00 96.31 127 ILE A N 1
ATOM 1046 C CA . ILE A 1 127 ? 8.607 7.036 -4.084 1.00 96.31 127 ILE A CA 1
ATOM 1047 C C . ILE A 1 127 ? 9.122 7.816 -5.292 1.00 96.31 127 ILE A C 1
ATOM 1049 O O . ILE A 1 127 ? 10.318 8.102 -5.374 1.00 96.31 127 ILE A O 1
ATOM 1053 N N . ILE A 1 128 ? 8.254 8.183 -6.238 1.00 95.38 128 ILE A N 1
ATOM 1054 C CA . ILE A 1 128 ? 8.684 8.900 -7.446 1.00 95.38 128 ILE A CA 1
ATOM 1055 C C . ILE A 1 128 ? 9.303 10.260 -7.112 1.00 95.38 128 ILE A C 1
ATOM 1057 O O . ILE A 1 128 ? 10.332 10.619 -7.694 1.00 95.38 128 ILE A O 1
ATOM 1061 N N . VAL A 1 129 ? 8.715 11.000 -6.171 1.00 94.31 129 VAL A N 1
ATOM 1062 C CA . VAL A 1 129 ? 9.259 12.275 -5.685 1.00 94.31 129 VAL A CA 1
ATOM 1063 C C . VAL A 1 129 ? 10.650 12.063 -5.093 1.00 94.31 129 VAL A C 1
ATOM 1065 O O . VAL A 1 129 ? 11.590 12.790 -5.432 1.00 94.31 129 VAL A O 1
ATOM 1068 N N . GLN A 1 130 ? 10.807 11.032 -4.266 1.00 95.56 130 GLN A N 1
ATOM 1069 C CA . GLN A 1 130 ? 12.051 10.765 -3.557 1.00 95.56 130 GLN A CA 1
ATOM 1070 C C . GLN A 1 130 ? 13.175 10.255 -4.473 1.00 95.56 130 GLN A C 1
ATOM 1072 O O . GLN A 1 130 ? 14.344 10.554 -4.229 1.00 95.56 130 GLN A O 1
ATOM 1077 N N . LEU A 1 131 ? 12.843 9.591 -5.586 1.00 93.31 131 LEU A N 1
ATOM 1078 C CA . LEU A 1 131 ? 13.811 9.194 -6.616 1.00 93.31 131 LEU A CA 1
ATOM 1079 C C . LEU A 1 131 ? 14.432 10.379 -7.370 1.00 93.31 131 LEU A C 1
ATOM 1081 O O . LEU A 1 131 ? 15.481 10.213 -7.992 1.00 93.31 131 LEU A O 1
ATOM 1085 N N . ARG A 1 132 ? 13.805 11.565 -7.361 1.00 90.31 132 ARG A N 1
ATOM 1086 C CA . ARG A 1 132 ? 14.316 12.789 -8.022 1.00 90.31 132 ARG A CA 1
ATOM 1087 C C . ARG A 1 132 ? 14.725 12.573 -9.487 1.00 90.31 132 ARG A C 1
ATOM 1089 O O . ARG A 1 132 ? 15.699 13.144 -9.969 1.00 90.31 132 ARG A O 1
ATOM 1096 N N . GLY A 1 133 ? 13.964 11.741 -10.197 1.00 85.75 133 GLY A N 1
ATOM 1097 C CA . GLY A 1 133 ? 14.198 11.401 -11.602 1.00 85.75 133 GLY A CA 1
ATOM 1098 C C . GLY A 1 133 ? 14.994 10.116 -11.836 1.00 85.75 133 GLY A C 1
ATOM 1099 O O . GLY A 1 133 ? 14.919 9.588 -12.944 1.00 85.75 133 GLY A O 1
ATOM 1100 N N . ASN A 1 134 ? 15.658 9.561 -10.817 1.00 88.44 134 ASN A N 1
ATOM 1101 C CA . ASN A 1 134 ? 16.329 8.263 -10.914 1.00 88.44 134 ASN A CA 1
ATOM 1102 C C . ASN A 1 134 ? 15.326 7.126 -11.183 1.00 88.44 134 ASN A C 1
ATOM 1104 O O . ASN A 1 134 ? 14.120 7.255 -10.944 1.00 88.44 134 ASN A O 1
ATOM 1108 N N . ASP A 1 135 ? 15.817 6.014 -11.722 1.00 87.12 135 ASP A N 1
ATOM 1109 C CA . ASP A 1 135 ? 15.024 4.818 -12.012 1.00 87.12 135 ASP A CA 1
ATOM 1110 C C . ASP A 1 135 ? 15.302 3.706 -10.999 1.00 87.12 135 ASP A C 1
ATOM 1112 O O . ASP A 1 135 ? 16.437 3.503 -10.573 1.00 87.12 135 ASP A O 1
ATOM 1116 N N . ILE A 1 136 ? 14.261 2.937 -10.672 1.00 88.38 136 ILE A N 1
ATOM 1117 C CA . ILE A 1 136 ? 14.391 1.651 -9.987 1.00 88.38 136 ILE A CA 1
ATOM 1118 C C . ILE A 1 136 ? 14.338 0.565 -11.065 1.00 88.38 136 ILE A C 1
ATOM 1120 O O . ILE A 1 136 ? 13.282 0.304 -11.639 1.00 88.38 136 ILE A O 1
ATOM 1124 N N . GLY A 1 137 ? 15.476 -0.077 -11.339 1.00 86.62 137 GLY A N 1
ATOM 1125 C CA . GLY A 1 137 ? 15.588 -1.138 -12.352 1.00 86.62 137 GLY A CA 1
ATOM 1126 C C . GLY A 1 137 ? 14.973 -2.484 -11.947 1.00 86.62 137 GLY A C 1
ATOM 1127 O O . GLY A 1 137 ? 14.978 -3.427 -12.739 1.00 86.62 137 GLY A O 1
ATOM 1128 N N . GLU A 1 138 ? 14.449 -2.583 -10.726 1.00 92.81 138 GLU A N 1
ATOM 1129 C CA . GLU A 1 138 ? 13.923 -3.813 -10.143 1.00 92.81 138 GLU A CA 1
ATOM 1130 C C . GLU A 1 138 ? 12.545 -4.204 -10.701 1.00 92.81 138 GLU A C 1
ATOM 1132 O O . GLU A 1 138 ? 11.593 -3.418 -10.695 1.00 92.81 138 GLU A O 1
ATOM 1137 N N . LEU A 1 139 ? 12.390 -5.473 -11.095 1.00 93.81 139 LEU A N 1
ATOM 1138 C CA . LEU A 1 139 ? 11.147 -5.983 -11.693 1.00 93.81 139 LEU A CA 1
ATOM 1139 C C . LEU A 1 139 ? 9.926 -5.877 -10.770 1.00 93.81 139 LEU A C 1
ATOM 1141 O O . LEU A 1 139 ? 8.810 -5.711 -11.260 1.00 93.81 139 LEU A O 1
ATOM 1145 N N . TRP A 1 140 ? 10.114 -5.969 -9.449 1.00 94.56 140 TRP A N 1
ATOM 1146 C CA . TRP A 1 140 ? 9.011 -5.868 -8.487 1.00 94.56 140 TRP A CA 1
ATOM 1147 C C . TRP A 1 140 ? 8.346 -4.486 -8.532 1.00 94.56 140 TRP A C 1
ATOM 1149 O O . TRP A 1 140 ? 7.125 -4.394 -8.430 1.00 94.56 140 TRP A O 1
ATOM 1159 N N . PHE A 1 141 ? 9.130 -3.426 -8.751 1.00 95.38 141 PHE A N 1
ATOM 1160 C CA . PHE A 1 141 ? 8.622 -2.059 -8.838 1.00 95.38 141 PHE A CA 1
ATOM 1161 C C . PHE A 1 141 ? 7.823 -1.865 -10.131 1.00 95.38 141 PHE A C 1
ATOM 1163 O O . PHE A 1 141 ? 6.707 -1.348 -10.119 1.00 95.38 141 PHE A O 1
ATOM 1170 N N . GLY A 1 142 ? 8.343 -2.414 -11.234 1.00 95.69 142 GLY A N 1
ATOM 1171 C CA . GLY A 1 142 ? 7.625 -2.531 -12.501 1.00 95.69 142 GLY A CA 1
ATOM 1172 C C . GLY A 1 142 ? 6.296 -3.290 -12.396 1.00 95.69 142 GLY A C 1
ATOM 1173 O O . GLY A 1 142 ? 5.292 -2.884 -12.981 1.00 95.69 142 GLY A O 1
ATOM 1174 N N . ASN A 1 143 ? 6.267 -4.369 -11.612 1.00 95.62 143 ASN A N 1
ATOM 1175 C CA . ASN A 1 143 ? 5.064 -5.167 -11.389 1.00 95.62 143 ASN A CA 1
ATOM 1176 C C . ASN A 1 143 ? 3.983 -4.381 -10.632 1.00 95.62 143 ASN A C 1
ATOM 1178 O O . ASN A 1 143 ? 2.818 -4.423 -11.020 1.00 95.62 143 ASN A O 1
ATOM 1182 N N . ILE A 1 144 ? 4.369 -3.626 -9.597 1.00 95.50 144 ILE A N 1
ATOM 1183 C CA . ILE A 1 144 ? 3.459 -2.734 -8.859 1.00 95.50 144 ILE A CA 1
ATOM 1184 C C . ILE A 1 144 ? 2.874 -1.676 -9.796 1.00 95.50 144 ILE A C 1
ATOM 1186 O O . ILE A 1 144 ? 1.654 -1.528 -9.857 1.00 95.50 144 ILE A O 1
ATOM 1190 N N . ALA A 1 145 ? 3.722 -1.006 -10.583 1.00 95.62 145 ALA A N 1
ATOM 1191 C CA . ALA A 1 145 ? 3.292 -0.014 -11.567 1.00 95.62 145 ALA A CA 1
ATOM 1192 C C . ALA A 1 145 ? 2.268 -0.598 -12.553 1.00 95.62 145 ALA A C 1
ATOM 1194 O O . ALA A 1 145 ? 1.232 0.006 -12.827 1.00 95.62 145 ALA A O 1
ATOM 1195 N N . SER A 1 146 ? 2.542 -1.804 -13.061 1.00 95.81 146 SER A N 1
ATOM 1196 C CA . SER A 1 146 ? 1.655 -2.530 -13.973 1.00 95.81 146 SER A CA 1
ATOM 1197 C C . SER A 1 146 ? 0.316 -2.892 -13.325 1.00 95.81 146 SER A C 1
ATOM 1199 O O . SER A 1 146 ? -0.719 -2.781 -13.982 1.00 95.81 146 SER A O 1
ATOM 1201 N N . ASN A 1 147 ? 0.311 -3.295 -12.053 1.00 95.19 147 ASN A N 1
ATOM 1202 C CA . ASN A 1 147 ? -0.923 -3.585 -11.325 1.00 95.19 147 ASN A CA 1
ATOM 1203 C C . ASN A 1 147 ? -1.761 -2.319 -11.115 1.00 95.19 147 ASN A C 1
ATOM 1205 O O . ASN A 1 147 ? -2.950 -2.335 -11.417 1.00 95.19 147 ASN A O 1
ATOM 1209 N N . LEU A 1 148 ? -1.146 -1.215 -10.678 1.00 94.38 148 LEU A N 1
ATOM 1210 C CA . LEU A 1 148 ? -1.828 0.076 -10.551 1.00 94.38 148 LEU A CA 1
ATOM 1211 C C . LEU A 1 148 ? -2.423 0.515 -11.893 1.00 94.38 148 LEU A C 1
ATOM 1213 O O . LEU A 1 148 ? -3.611 0.807 -11.982 1.00 94.38 148 LEU A O 1
ATOM 1217 N N . PHE A 1 149 ? -1.627 0.472 -12.961 1.00 95.31 149 PHE A N 1
ATOM 1218 C CA . PHE A 1 149 ? -2.068 0.824 -14.310 1.00 95.31 149 PHE A CA 1
ATOM 1219 C C . PHE A 1 149 ? -3.300 0.036 -14.772 1.00 95.31 149 PHE A C 1
ATOM 1221 O O . PHE A 1 149 ? -4.206 0.611 -15.362 1.00 95.31 149 PHE A O 1
ATOM 1228 N N . GLN A 1 150 ? -3.352 -1.268 -14.495 1.00 93.38 150 GLN A N 1
ATOM 1229 C CA . GLN A 1 150 ? -4.471 -2.123 -14.906 1.00 93.38 150 GLN A CA 1
ATOM 1230 C C . GLN A 1 150 ? -5.754 -1.884 -14.106 1.00 93.38 150 GLN A C 1
ATOM 1232 O O . GLN A 1 150 ? -6.837 -2.250 -14.563 1.00 93.38 150 GLN A O 1
ATOM 1237 N N . LYS A 1 151 ? -5.640 -1.340 -12.894 1.00 91.38 151 LYS A N 1
ATOM 1238 C CA . LYS A 1 151 ? -6.773 -1.142 -11.984 1.00 91.38 151 LYS A CA 1
ATOM 1239 C C . LYS A 1 151 ? -7.349 0.266 -12.047 1.00 91.38 151 LYS A C 1
ATOM 1241 O O . LYS A 1 151 ? -8.522 0.449 -11.734 1.00 91.38 151 LYS A O 1
ATOM 1246 N N . LEU A 1 152 ? -6.547 1.242 -12.459 1.00 89.94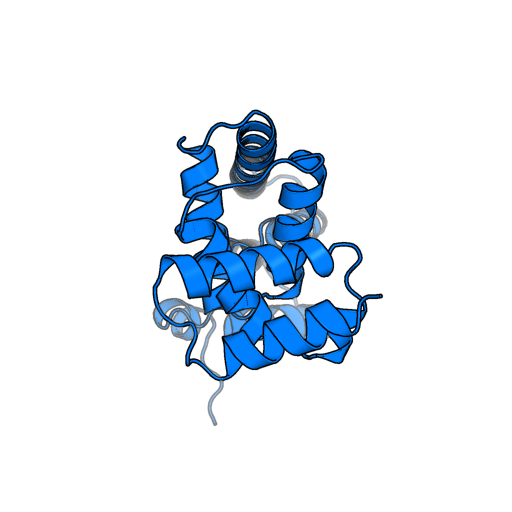 152 LEU A N 1
ATOM 1247 C CA . LEU A 1 152 ? -6.950 2.639 -12.541 1.00 89.94 152 LEU A CA 1
ATOM 1248 C C . LEU A 1 152 ? -7.644 2.955 -13.867 1.00 89.94 152 LEU A C 1
ATOM 1250 O O . LEU A 1 152 ? -7.241 2.495 -14.934 1.00 89.94 152 LEU A O 1
ATOM 1254 N N . ASP A 1 153 ? -8.668 3.805 -13.799 1.00 90.50 153 ASP A N 1
ATOM 1255 C CA . ASP A 1 153 ? -9.316 4.348 -14.992 1.00 90.50 153 ASP A CA 1
ATOM 1256 C C . ASP A 1 153 ? -8.343 5.231 -15.796 1.00 90.50 153 ASP A C 1
ATOM 1258 O O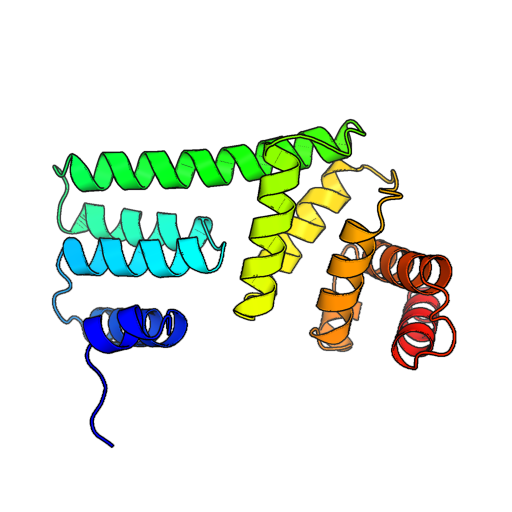 . ASP A 1 153 ? -7.530 5.972 -15.233 1.00 90.50 153 ASP A O 1
ATOM 1262 N N . GLU A 1 154 ? -8.460 5.204 -17.128 1.00 91.56 154 GLU A N 1
ATOM 1263 C CA . GLU A 1 154 ? -7.618 5.999 -18.034 1.00 91.56 154 GLU A CA 1
ATOM 1264 C C . GLU A 1 154 ? -7.653 7.497 -17.678 1.00 91.56 154 GLU A C 1
ATOM 1266 O O . GLU A 1 154 ? -6.615 8.161 -17.689 1.00 91.56 154 GLU A O 1
ATOM 1271 N N . ASN A 1 155 ? -8.814 8.039 -17.298 1.00 90.25 155 ASN A N 1
ATOM 1272 C CA . ASN A 1 155 ? -8.941 9.449 -16.929 1.00 90.25 155 ASN A CA 1
ATOM 1273 C C . ASN A 1 155 ? -8.218 9.779 -15.623 1.00 90.25 155 ASN A C 1
ATOM 1275 O O . ASN A 1 155 ? -7.712 10.894 -15.484 1.00 90.25 155 ASN A O 1
ATOM 1279 N N . VAL A 1 156 ? -8.169 8.837 -14.675 1.00 90.62 156 VAL A N 1
ATOM 1280 C CA . VAL A 1 156 ? -7.409 8.999 -13.429 1.00 90.62 156 VAL A CA 1
ATOM 1281 C C . VAL A 1 156 ? -5.923 9.026 -13.758 1.00 90.62 156 VAL A C 1
ATOM 1283 O O . VAL A 1 156 ? -5.250 10.001 -13.427 1.00 90.62 156 VAL A O 1
ATOM 1286 N N . ILE A 1 157 ? -5.434 8.043 -14.523 1.00 91.38 157 ILE A N 1
ATOM 1287 C CA . ILE A 1 157 ? -4.030 7.965 -14.957 1.00 91.38 157 ILE A CA 1
ATOM 1288 C C . ILE A 1 157 ? -3.599 9.258 -15.659 1.00 91.38 157 ILE A C 1
ATOM 1290 O O . ILE A 1 157 ? -2.534 9.804 -15.374 1.00 91.38 157 ILE A O 1
ATOM 1294 N N . MET A 1 158 ? -4.429 9.791 -16.558 1.00 91.00 158 MET A N 1
ATOM 1295 C CA . MET A 1 158 ? -4.101 11.009 -17.303 1.00 91.00 158 MET A CA 1
ATOM 1296 C C . MET A 1 158 ? -4.046 12.271 -16.429 1.00 91.00 158 MET A C 1
ATOM 1298 O O . MET A 1 158 ? -3.377 13.236 -16.809 1.00 91.00 158 MET A O 1
ATOM 1302 N N . LYS A 1 159 ? -4.689 12.270 -15.257 1.00 91.12 159 LYS A N 1
ATOM 1303 C CA . LYS A 1 159 ? -4.658 13.376 -14.289 1.00 91.12 159 LYS A CA 1
ATOM 1304 C C . LYS A 1 159 ? -3.534 13.261 -13.257 1.00 91.12 159 LYS A C 1
ATOM 1306 O O . LYS A 1 159 ? -3.252 14.259 -12.601 1.00 91.12 159 LYS A O 1
ATOM 1311 N N . LEU A 1 160 ? -2.874 12.105 -13.135 1.00 90.06 160 LEU A N 1
ATOM 1312 C CA . LEU A 1 160 ? -1.781 11.929 -12.175 1.00 90.06 160 LEU A CA 1
ATOM 1313 C C . LEU A 1 160 ? -0.611 12.889 -12.478 1.00 90.06 160 LEU A C 1
ATOM 1315 O O . LEU A 1 160 ? -0.176 12.964 -13.638 1.00 90.06 160 LEU A O 1
ATOM 1319 N N . PRO A 1 161 ? -0.047 13.573 -11.461 1.00 89.12 161 PRO A N 1
ATOM 1320 C CA . PRO A 1 161 ? 1.106 14.460 -11.636 1.00 89.12 161 PRO A CA 1
ATOM 1321 C C . PRO A 1 161 ? 2.309 13.738 -12.251 1.00 89.12 161 PRO A C 1
ATOM 1323 O O . PRO A 1 161 ? 2.922 14.222 -13.204 1.00 89.12 161 PRO A O 1
ATOM 1326 N N . ASN A 1 162 ? 2.584 12.521 -11.776 1.00 89.88 162 ASN A N 1
ATOM 1327 C CA . ASN A 1 162 ? 3.725 11.711 -12.194 1.00 89.88 162 ASN A CA 1
ATOM 1328 C C . ASN A 1 162 ? 3.368 10.641 -13.238 1.00 89.88 162 ASN A C 1
ATOM 1330 O O . ASN A 1 162 ? 4.097 9.658 -13.400 1.00 89.88 162 ASN A O 1
ATOM 1334 N N . ARG A 1 163 ? 2.277 10.824 -14.002 1.00 92.75 163 ARG A N 1
ATOM 1335 C CA . ARG A 1 163 ? 1.792 9.814 -14.965 1.00 92.75 163 ARG A CA 1
ATOM 1336 C C . ARG A 1 163 ? 2.853 9.326 -15.949 1.00 92.75 163 ARG A C 1
ATOM 1338 O O . ARG A 1 163 ? 2.850 8.160 -16.321 1.00 92.75 163 ARG A O 1
ATOM 1345 N N . LYS A 1 164 ? 3.770 10.205 -16.379 1.00 93.25 164 LYS A N 1
ATOM 1346 C CA . LYS A 1 164 ? 4.839 9.839 -17.323 1.00 93.25 164 LYS A CA 1
ATOM 1347 C C . LYS A 1 164 ? 5.739 8.767 -16.724 1.00 93.25 164 LYS A C 1
ATOM 1349 O O . LYS A 1 164 ? 6.012 7.785 -17.398 1.00 93.25 164 LYS A O 1
ATOM 1354 N N . LYS A 1 165 ? 6.117 8.929 -15.454 1.00 93.88 165 LYS A N 1
ATOM 1355 C CA . LYS A 1 165 ? 6.962 7.975 -14.740 1.00 93.88 165 LYS A CA 1
ATOM 1356 C C . LYS A 1 165 ? 6.242 6.648 -14.530 1.00 93.88 165 LYS A C 1
ATOM 1358 O O . LYS A 1 165 ? 6.821 5.617 -14.836 1.00 93.88 165 LYS A O 1
ATOM 1363 N N . LEU A 1 166 ? 4.966 6.676 -14.125 1.00 94.75 166 LEU A N 1
ATOM 1364 C CA . LEU A 1 166 ? 4.135 5.467 -14.046 1.00 94.75 166 LEU A CA 1
ATOM 1365 C C . LEU A 1 166 ? 4.130 4.708 -15.381 1.00 94.75 166 LEU A C 1
ATOM 1367 O O . LEU A 1 166 ? 4.478 3.533 -15.426 1.00 94.75 166 LEU A O 1
ATOM 1371 N N . LEU A 1 167 ? 3.790 5.390 -16.477 1.00 95.81 167 LEU A N 1
ATOM 1372 C CA . LEU A 1 167 ? 3.715 4.781 -17.806 1.00 95.81 167 LEU A CA 1
ATOM 1373 C C . LEU A 1 167 ? 5.079 4.271 -18.292 1.00 95.81 167 LEU A C 1
ATOM 1375 O O . LEU A 1 167 ? 5.145 3.175 -18.842 1.00 95.81 167 LEU A O 1
ATOM 1379 N N . ASP A 1 168 ? 6.159 5.020 -18.064 1.00 95.31 168 ASP A N 1
ATOM 1380 C CA . ASP A 1 168 ? 7.519 4.611 -18.432 1.00 95.31 168 ASP A CA 1
ATOM 1381 C C . ASP A 1 168 ? 7.950 3.358 -17.650 1.00 95.31 168 ASP A C 1
ATOM 1383 O O . ASP A 1 168 ? 8.480 2.415 -18.241 1.00 95.31 168 ASP A O 1
ATOM 1387 N N . THR A 1 169 ? 7.637 3.277 -16.353 1.00 95.94 169 THR A N 1
ATOM 1388 C CA . THR A 1 169 ? 7.914 2.089 -15.534 1.00 95.94 169 THR A CA 1
ATOM 1389 C C . THR A 1 169 ? 7.076 0.878 -15.957 1.00 95.94 169 THR A C 1
ATOM 1391 O O . THR A 1 169 ? 7.598 -0.237 -16.009 1.00 95.94 169 THR A O 1
ATOM 1394 N N . VAL A 1 170 ? 5.807 1.075 -16.333 1.00 96.56 170 VAL A N 1
ATOM 1395 C CA . VAL A 1 170 ? 4.962 0.016 -16.913 1.00 96.56 170 VAL A CA 1
ATOM 1396 C C . VAL A 1 170 ? 5.572 -0.493 -18.220 1.00 96.56 170 VAL A C 1
ATOM 1398 O O . VAL A 1 170 ? 5.792 -1.692 -18.375 1.00 96.56 170 VAL A O 1
ATOM 1401 N N . ILE A 1 171 ? 5.903 0.403 -19.152 1.00 96.25 171 ILE A N 1
ATOM 1402 C CA . ILE A 1 171 ? 6.523 0.054 -20.440 1.00 96.25 171 ILE A CA 1
ATOM 1403 C C . ILE A 1 171 ? 7.820 -0.734 -20.213 1.00 96.25 171 ILE A C 1
ATOM 1405 O O . ILE A 1 171 ? 8.005 -1.793 -20.818 1.00 96.25 171 ILE A O 1
ATOM 1409 N N . TYR A 1 172 ? 8.681 -0.263 -19.306 1.00 95.19 172 TYR A N 1
ATOM 1410 C CA . TYR A 1 172 ? 9.914 -0.953 -18.929 1.00 95.19 172 TYR A CA 1
ATOM 1411 C C . TYR A 1 172 ? 9.650 -2.360 -18.381 1.00 95.19 172 TYR A C 1
ATOM 1413 O O . TYR A 1 172 ? 10.328 -3.303 -18.789 1.00 95.19 172 TYR A O 1
ATOM 1421 N N . TYR A 1 173 ? 8.649 -2.536 -17.514 1.00 97.06 173 TYR A N 1
ATOM 1422 C CA . TYR A 1 173 ? 8.266 -3.847 -16.983 1.00 97.06 173 TYR A CA 1
ATOM 1423 C C . TYR A 1 173 ? 7.849 -4.818 -18.091 1.00 97.06 173 TYR A C 1
ATOM 1425 O O . TYR A 1 173 ? 8.330 -5.952 -18.137 1.00 97.06 173 TYR A O 1
ATOM 1433 N N . TYR A 1 174 ? 6.991 -4.384 -19.015 1.00 97.12 174 TYR A N 1
ATOM 1434 C CA . TYR A 1 174 ? 6.525 -5.226 -20.121 1.00 97.12 174 TYR A C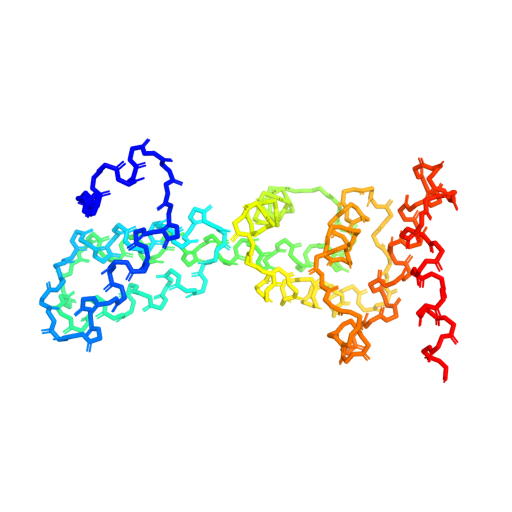A 1
ATOM 1435 C C . TYR A 1 174 ? 7.657 -5.597 -21.090 1.00 97.12 174 TYR A C 1
ATOM 1437 O O . TYR A 1 174 ? 7.710 -6.739 -21.547 1.00 97.12 174 TYR A O 1
ATOM 1445 N N . ILE A 1 175 ? 8.595 -4.681 -21.363 1.00 95.81 175 ILE A N 1
ATOM 1446 C CA . ILE A 1 175 ? 9.805 -4.983 -22.147 1.00 95.81 175 ILE A CA 1
ATOM 1447 C C . ILE A 1 175 ? 10.672 -6.002 -21.402 1.00 95.81 175 ILE A C 1
ATOM 1449 O O . ILE A 1 175 ? 10.996 -7.056 -21.948 1.00 95.81 175 ILE A O 1
ATOM 1453 N N . SER A 1 176 ? 10.984 -5.726 -20.135 1.00 95.94 176 SER A N 1
ATOM 1454 C CA . SER A 1 176 ? 11.875 -6.549 -19.307 1.00 95.94 176 SER A CA 1
ATOM 1455 C C . SER A 1 176 ? 11.317 -7.946 -19.025 1.00 95.94 176 SER A C 1
ATOM 1457 O O . SER A 1 176 ? 12.075 -8.878 -18.776 1.00 95.94 176 SER A O 1
ATOM 1459 N N . THR A 1 177 ? 9.996 -8.120 -19.107 1.00 95.62 177 THR A N 1
ATOM 1460 C CA . THR A 1 177 ? 9.316 -9.415 -18.945 1.00 95.62 177 THR A CA 1
ATOM 1461 C C . THR A 1 177 ? 8.891 -10.057 -20.268 1.00 95.62 177 THR A C 1
ATOM 1463 O O . THR A 1 177 ? 8.200 -11.072 -20.255 1.00 95.62 177 THR A O 1
ATOM 1466 N N . SER A 1 178 ? 9.319 -9.513 -21.417 1.00 94.19 178 SER A N 1
ATOM 1467 C CA . SER A 1 178 ? 8.990 -10.020 -22.763 1.00 94.19 178 SER A CA 1
ATOM 1468 C C . SER A 1 178 ? 7.483 -10.100 -23.067 1.00 94.19 178 SER A C 1
ATOM 1470 O O . SER A 1 178 ? 7.037 -10.933 -23.854 1.00 94.19 178 SER A O 1
ATOM 1472 N N . LYS A 1 179 ? 6.684 -9.206 -22.477 1.00 93.75 179 LYS A N 1
ATOM 1473 C CA . LYS A 1 179 ? 5.220 -9.127 -22.630 1.00 93.75 179 LYS A CA 1
ATOM 1474 C C . LYS A 1 179 ? 4.770 -7.997 -23.569 1.00 93.75 179 LYS A C 1
ATOM 1476 O O . LYS A 1 179 ? 3.639 -7.539 -23.497 1.00 93.75 179 LYS A O 1
ATOM 1481 N N . VAL A 1 180 ? 5.623 -7.545 -24.486 1.00 93.75 180 VAL A N 1
ATOM 1482 C CA . VAL A 1 180 ? 5.341 -6.415 -25.406 1.00 93.75 180 VAL A CA 1
ATOM 1483 C C . VAL A 1 180 ? 4.147 -6.628 -26.356 1.00 93.75 180 VAL A C 1
ATOM 1485 O O . VAL A 1 180 ? 3.672 -5.690 -26.994 1.00 93.75 180 VAL A O 1
ATOM 1488 N N . TYR A 1 181 ? 3.644 -7.857 -26.465 1.00 92.88 181 TYR A N 1
ATOM 1489 C CA . TYR A 1 181 ? 2.444 -8.182 -27.244 1.00 92.88 181 TYR A CA 1
ATOM 1490 C C . TYR A 1 181 ? 1.142 -8.056 -26.438 1.00 92.88 181 TYR A C 1
ATOM 1492 O O . TYR A 1 181 ? 0.062 -8.209 -27.001 1.00 92.88 181 TYR A O 1
ATOM 1500 N N . ASP A 1 182 ? 1.231 -7.787 -25.134 1.00 94.44 182 ASP A N 1
ATOM 1501 C CA . ASP A 1 182 ? 0.076 -7.595 -24.263 1.00 94.44 182 ASP A CA 1
ATOM 1502 C C . ASP A 1 182 ? -0.683 -6.307 -24.632 1.00 94.44 182 ASP A C 1
ATOM 1504 O O . ASP A 1 182 ? -0.083 -5.268 -24.937 1.00 94.44 182 ASP A O 1
ATOM 1508 N N . SER A 1 183 ? -2.016 -6.351 -24.592 1.00 93.56 183 SER A N 1
ATOM 1509 C CA . SER A 1 183 ? -2.857 -5.184 -24.874 1.00 93.56 183 SER A CA 1
ATOM 1510 C C . SER A 1 183 ? -2.578 -4.023 -23.920 1.00 93.56 183 SER A C 1
ATOM 1512 O O . SER A 1 183 ? -2.624 -2.865 -24.338 1.00 93.56 183 SER A O 1
ATOM 1514 N N . ASN A 1 184 ? -2.229 -4.320 -22.667 1.00 94.44 184 ASN A N 1
ATOM 1515 C CA . ASN A 1 184 ? -1.906 -3.318 -21.658 1.00 94.44 184 ASN A CA 1
ATOM 1516 C C . ASN A 1 184 ? -0.615 -2.567 -22.001 1.00 94.44 184 ASN A C 1
ATOM 1518 O O . ASN A 1 184 ? -0.537 -1.360 -21.784 1.00 94.44 184 ASN A O 1
ATOM 1522 N N . TYR A 1 185 ? 0.373 -3.237 -22.605 1.00 96.19 185 TYR A N 1
ATOM 1523 C CA . TYR A 1 185 ? 1.581 -2.571 -23.098 1.00 96.19 185 TYR A CA 1
ATOM 1524 C C . TYR A 1 185 ? 1.252 -1.568 -24.211 1.00 96.19 185 TYR A C 1
ATOM 1526 O O . TYR A 1 185 ? 1.685 -0.414 -24.167 1.00 96.19 185 TYR A O 1
ATOM 1534 N N . GLN A 1 186 ? 0.436 -1.980 -25.185 1.00 95.62 186 GLN A N 1
ATOM 1535 C CA . GLN A 1 186 ? 0.014 -1.107 -26.285 1.00 95.62 186 GLN A CA 1
ATOM 1536 C C . GLN A 1 186 ? -0.814 0.083 -25.775 1.00 95.62 186 GLN A C 1
ATOM 1538 O O . GLN A 1 186 ? -0.643 1.215 -26.237 1.00 95.62 186 GLN A O 1
ATOM 1543 N N . GLN A 1 187 ? -1.675 -0.144 -24.779 1.00 95.44 187 GLN A N 1
ATOM 1544 C CA . GLN A 1 187 ? -2.426 0.920 -24.119 1.00 95.44 187 GLN A CA 1
ATOM 1545 C C . GLN A 1 187 ? -1.497 1.896 -23.384 1.00 95.44 187 GLN A C 1
ATOM 1547 O O . GLN A 1 187 ? -1.633 3.106 -23.570 1.00 95.44 187 GLN A O 1
ATOM 1552 N N . ALA A 1 188 ? -0.528 1.399 -22.608 1.00 95.38 188 ALA A N 1
ATOM 1553 C CA . ALA A 1 188 ? 0.438 2.236 -21.899 1.00 95.38 188 ALA A CA 1
ATOM 1554 C C . ALA A 1 188 ? 1.249 3.111 -22.872 1.00 95.38 188 ALA A C 1
ATOM 1556 O O . ALA A 1 188 ? 1.357 4.321 -22.663 1.00 95.38 188 ALA A O 1
ATOM 1557 N N . LEU A 1 189 ? 1.727 2.543 -23.989 1.00 95.00 189 LEU A N 1
ATOM 1558 C CA . LEU A 1 189 ? 2.398 3.297 -25.056 1.00 95.00 189 LEU A CA 1
ATOM 1559 C C . LEU A 1 189 ? 1.510 4.404 -25.635 1.00 95.00 189 LEU A C 1
ATOM 1561 O O . LEU A 1 189 ? 1.950 5.549 -25.762 1.00 95.00 189 LEU A O 1
ATOM 1565 N N . ARG A 1 190 ? 0.247 4.091 -25.952 1.00 95.19 190 ARG A N 1
ATOM 1566 C CA . ARG A 1 190 ? -0.717 5.064 -26.487 1.00 95.19 190 ARG A CA 1
ATOM 1567 C C . ARG A 1 190 ? -0.923 6.237 -25.529 1.00 95.19 190 ARG A C 1
ATOM 1569 O O . ARG A 1 190 ? -0.927 7.389 -25.957 1.00 95.19 190 ARG A O 1
ATOM 1576 N N . LEU A 1 191 ? -1.091 5.965 -24.236 1.00 94.44 191 LEU A N 1
ATOM 1577 C CA . LEU A 1 191 ? -1.275 7.009 -23.220 1.00 94.44 191 LEU A CA 1
ATOM 1578 C C . LEU A 1 191 ? -0.008 7.827 -22.999 1.00 94.44 191 LEU A C 1
ATOM 1580 O O . LEU A 1 191 ? -0.068 9.051 -22.831 1.00 94.44 191 LEU A O 1
ATOM 1584 N N . ARG A 1 192 ? 1.153 7.180 -23.099 1.00 94.00 192 ARG A N 1
ATOM 1585 C CA . ARG A 1 192 ? 2.441 7.859 -23.005 1.00 94.00 192 ARG A CA 1
ATOM 1586 C C . ARG A 1 192 ? 2.666 8.836 -24.159 1.00 94.00 192 ARG A C 1
ATOM 1588 O O . ARG A 1 192 ? 3.193 9.923 -23.924 1.00 94.00 192 ARG A O 1
ATOM 1595 N N . GLN A 1 193 ? 2.215 8.488 -25.365 1.00 91.69 193 GLN A N 1
ATOM 1596 C CA . GLN A 1 193 ? 2.250 9.340 -26.563 1.00 91.69 193 GLN A CA 1
ATOM 1597 C C . GLN A 1 193 ? 1.221 10.480 -26.546 1.00 91.69 193 GLN A C 1
ATOM 1599 O O . GLN A 1 193 ? 1.420 11.490 -27.207 1.00 91.69 193 GLN A O 1
ATOM 1604 N N . ARG A 1 194 ? 0.128 10.358 -25.786 1.00 84.38 194 ARG A N 1
ATOM 1605 C CA . ARG A 1 194 ? -0.855 11.442 -25.590 1.00 84.38 194 ARG A CA 1
ATOM 1606 C C . ARG A 1 194 ? -0.444 12.455 -24.524 1.00 84.38 194 ARG A C 1
ATOM 1608 O O . ARG A 1 194 ? -1.108 13.465 -24.348 1.00 84.38 194 ARG A O 1
ATOM 1615 N N . SER A 1 195 ? 0.620 12.173 -23.777 1.00 65.25 195 SER A N 1
ATOM 1616 C CA . SER A 1 195 ? 1.097 13.021 -22.680 1.00 65.25 195 SER A CA 1
ATOM 1617 C C . SER A 1 195 ? 2.068 14.129 -23.133 1.00 65.25 195 SER A C 1
ATOM 1619 O O . SER A 1 195 ? 2.831 14.631 -22.297 1.00 65.25 195 SER A O 1
ATOM 1621 N N . PHE A 1 196 ? 2.056 14.470 -24.427 1.00 55.41 196 PHE A N 1
ATOM 1622 C CA . PHE A 1 196 ? 2.799 15.571 -25.048 1.00 55.41 196 PHE A CA 1
ATOM 1623 C C . PHE A 1 196 ? 1.909 16.797 -25.234 1.00 55.41 196 PHE A C 1
ATOM 1625 O O . PHE A 1 196 ? 0.724 16.608 -25.584 1.00 55.41 196 PHE A O 1
#

Secondary structure (DSSP, 8-state):
-PPPPHHHHHHTT-HHHHHHHHHHHHHTT----HHHHHHHHHHHHHHT-HHHHHHHHHHHHHH-TT-HHHHHHHHHHHHHHHHHHHHHHHHHTT---SHHHHHHHHHHHHHHHTT-HHHHHHHHHHHHHHHTT-----HHHHHHHHHHHHHS-HHHHHH-TTHHHHHHHHHHHHHHTT-TTSHHHHHHHHHHHT--

Sequence (196 aa):
MKRLSIEELLTKKKYDEVIIVLEERVDKFETVNLEEFLIWASCYEKRGDYEAALHVLSIAYLEEYDSIQLDNEFDRIRTLQENVNQGIIQLGEGLTSSNEISLIKSTFQSLLDHNVYDEALRIWDDIIVQLRGNDIGELWFGNIASNLFQKLDENVIMKLPNRKKLLDTVIYYYISTSKVYDSNYQQALRLRQRSF

Radius of gyration: 19.33 Å; chains: 1; bounding box: 49×31×57 Å

Organism: NCBI:txid2494373

pLDDT: mean 92.69, std 6.78, range [46.72, 98.19]

Foldseek 3Di:
DDDDDLVRCVVVLVLVSLLVVVVVCVVVVHDDAPVSLQSNLVSCVQLLNLVVSLVSLVVNCVVPVDDPVSVVSNVVSVVLVVLLLVLLLCVLVVDCDDPSNVSVLSSLVSNLVVVVLVVNVVSLVSSVVSVVPPDDLDLSNLVSLLSSLVSDDLVVLLPDPCSLVSLVSVLSNCVVVVNCVDPSNVVSVVSNVVND